Protein 6R82 (pdb70)

InterPro domains:
  IPR000195 Rab-GAP-TBC domain [PF00566] (89-293)
  IPR000195 Rab-GAP-TBC domain [PS50086] (84-275)
  IPR000195 Rab-GAP-TBC domain [SM00164] (81-298)
  IPR006571 TLDc domain [PF07534] (412-584)
  IPR006571 TLDc domain [PS51886] (408-585)
  IPR006571 TLDc domain [SM00584] (407-585)
  IPR035969 Rab-GAP-TBC domain superfamily [SSF47923] (83-202)

Secondary structure (DSSP, 8-state):
--HHHHHHHTHHHHHHGGGS-GGGGGSEEEEEEETTTS-SSHHHHHHHHTT--SEEEEEEETTS-EEEEEE-S-GGGGG-B-TTSPBPS-B--TT-EEEEEESS-EEE--TT----GGG---EEE-SSEEEE--SSS-SEEEETTSSEEE----TTTTPPPSSSSSEEEEEEEEEEEEE--/--HHHHHHHS-GGGGGSEEEEEEETTTS-SSHHHHHHHHTT--SEEEEEEETTS-EEEEEE-S-GGGGG------B--TT-EEEEEESS-EEE--TT-----GGG---EEE-SSEEEE--SSS-SEEEETTSSEEEE---TTT-PPPSSTTSEEEEEEEEEEEEE--

Solvent-accessible surface area: 16761 Å² total; per-residue (Å²): 191,78,183,137,90,52,124,67,88,85,69,62,7,100,55,2,56,98,43,8,26,132,112,0,39,165,39,119,39,12,50,2,0,5,24,130,137,50,40,61,29,4,98,50,2,18,42,40,0,18,15,12,40,8,0,0,0,1,0,30,1,62,103,103,12,9,0,0,0,1,0,15,8,24,0,93,43,29,76,78,134,55,152,190,46,125,92,76,63,55,26,29,69,17,68,0,8,0,0,3,7,111,83,127,135,30,77,39,62,54,54,22,113,169,189,39,167,46,4,81,42,12,0,5,1,46,87,128,33,2,1,1,0,0,10,154,24,66,0,1,52,2,26,58,82,3,119,113,2,105,4,71,46,5,75,0,5,115,4,66,56,9,2,108,64,34,87,16,58,14,136,15,0,32,0,7,0,15,14,44,34,177,60,89,171,15,5,56,88,41,10,26,122,108,0,30,155,47,86,56,8,63,3,0,6,22,125,139,44,34,66,30,3,99,46,0,14,40,43,0,16,14,12,38,10,0,5,1,13,0,75,2,53,103,97,10,11,0,0,0,2,0,16,7,38,0,78,44,41,109,56,173,150,75,85,50,11,26,68,17,70,0,7,0,0,8,4,122,64,126,163,25,75,44,61,52,48,21,115,188,168,102,43,144,44,6,78,22,12,0,5,12,63,84,134,35,2,2,1,0,0,9,151,28,84,0,2,77,0,20,83,87,1,126,99,6,96,1,48,50,6,93,0,6,117,3,68,61,9,1,109,56,14,93,14,57,16,117,14,0,30,0,59,0,14,6,45,29

Organism: Drosophila melanogaster (NCBI:txid7227)

GO terms:
  GO:0031594 neuromuscular junction (C, IDA)
  GO:0043195 terminal bouton (C, IDA)
  GO:1903422 negative regulation of synaptic vesicle recycling (P, IMP)
  GO:0007268 chemical synaptic transmission (P, IMP)
  GO:0007274 neuromuscular synaptic transmission (P, IMP)
  GO:0010008 endosome membrane (C, EXP)
  GO:0098794 postsynapse (C, IMP)
  GO:0005096 GTPase activator activity (F, IMP)
  GO:0036466 synaptic vesicle recycling via endosome (P, IMP)
  GO:0046929 negative regulation of neurotransmitter secretion (P, IMP)
  GO:0045202 synapse (C, IDA)
  GO:0099532 synaptic vesicle endosomal processing (P, IDA)
  GO:0031594 neuromuscular junction (C, IMP)
  GO:0045202 synapse (C, IMP)
  GO:0099532 synaptic vesicle endosomal processing (P, IMP)

Nearest PDB structures (foldseek):
  6r82-assembly1_A  TM=1.006E+00  e=4.370E-39  Drosophila melanogaster
  6r82-assembly2_B  TM=9.900E-01  e=6.693E-33  Drosophila melanogaster
  7obp-assembly1_A  TM=9.212E-01  e=2.727E-17  Homo sapiens
  7obp-assembly5_E  TM=9.103E-01  e=2.302E-17  Homo sapiens
  4acj-assembly1_A  TM=9.037E-01  e=4.798E-17  Danio rerio

Radius of gyration: 22.17 Å; Cα contacts (8 Å, |Δi|>4): 841; chains: 2; bounding box: 40×59×62 Å

Structure (mmCIF, N/CA/C/O backbone):
data_6R82
#
_entry.id   6R82
#
_cell.length_a   89.483
_cell.length_b   89.483
_cell.length_c   135.069
_cell.angle_alpha   90.00
_cell.angle_beta   90.00
_cell.angle_gamma   90.00
#
_symmetry.space_group_name_H-M   'P 43 21 2'
#
loop_
_entity.id
_entity.type
_entity.pdbx_description
1 polymer 'GTPase-activating protein skywalker'
2 water water
#
loop_
_atom_site.group_PDB
_atom_site.id
_atom_site.type_symbol
_atom_site.label_atom_id
_atom_site.label_alt_id
_atom_site.label_comp_id
_atom_site.label_asym_id
_atom_site.label_entity_id
_atom_site.label_seq_id
_atom_site.pdbx_PDB_ins_code
_atom_site.Cartn_x
_atom_site.Cartn_y
_atom_site.Cartn_z
_atom_site.occupancy
_atom_site.B_iso_or_equiv
_atom_site.auth_seq_id
_atom_site.auth_comp_id
_atom_site.auth_asym_id
_atom_site.auth_atom_id
_atom_site.pdbx_PDB_model_num
ATOM 1 N N . LYS A 1 3 ? 18.163 55.988 27.935 1.00 71.48 403 LYS A N 1
ATOM 2 C CA . LYS A 1 3 ? 17.873 57.416 27.840 1.00 70.28 403 LYS A CA 1
ATOM 3 C C . LYS A 1 3 ? 16.509 57.645 27.170 1.00 65.33 403 LYS A C 1
ATOM 4 O O . LYS A 1 3 ? 15.473 57.190 27.669 1.00 68.44 403 LYS A O 1
ATOM 10 N N . ASN A 1 4 ? 16.520 58.348 26.039 1.00 61.92 404 ASN A N 1
ATOM 11 C CA . ASN A 1 4 ? 15.296 58.706 25.339 1.00 57.55 404 ASN A CA 1
ATOM 12 C C . ASN A 1 4 ? 14.669 57.468 24.686 1.00 52.75 404 ASN A C 1
ATOM 13 O O . ASN A 1 4 ? 15.205 56.352 24.746 1.00 51.53 404 ASN A O 1
ATOM 18 N N . PHE A 1 5 ? 13.511 57.671 24.039 1.00 50.88 405 PHE A N 1
ATOM 19 C CA . PHE A 1 5 ? 12.776 56.539 23.467 1.00 43.62 405 PHE A CA 1
ATOM 20 C C . PHE A 1 5 ? 13.568 55.851 22.356 1.00 39.80 405 PHE A C 1
ATOM 21 O O . PHE A 1 5 ? 13.621 54.619 22.299 1.00 41.61 405 PHE A O 1
ATOM 29 N N . ILE A 1 6 ? 14.191 56.626 21.466 1.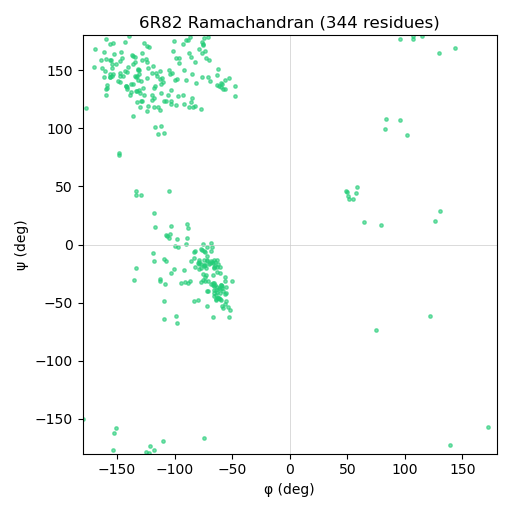00 38.45 406 ILE A N 1
ATOM 30 C CA . ILE A 1 6 ? 14.867 56.035 20.312 1.00 43.99 406 ILE A CA 1
ATOM 31 C C . ILE A 1 6 ? 16.032 55.151 20.761 1.00 44.27 406 ILE A C 1
ATOM 32 O O . ILE A 1 6 ? 16.192 54.019 20.287 1.00 43.07 406 ILE A O 1
ATOM 37 N N . LYS A 1 7 ? 16.867 55.659 21.676 1.00 44.31 407 LYS A N 1
ATOM 38 C CA . LYS A 1 7 ? 18.020 54.882 22.143 1.00 44.84 407 LYS A CA 1
ATOM 39 C C . LYS A 1 7 ? 17.575 53.644 22.909 1.00 47.41 407 LYS A C 1
ATOM 40 O O . LYS A 1 7 ? 18.137 52.556 22.725 1.00 47.96 407 LYS A O 1
ATOM 46 N N . THR A 1 8 ? 16.548 53.784 23.757 1.00 46.28 408 THR A N 1
ATOM 47 C CA . THR A 1 8 ? 16.021 52.637 24.492 1.00 45.19 408 THR A CA 1
ATOM 48 C C . THR A 1 8 ? 15.531 51.557 23.538 1.00 48.37 408 THR A C 1
ATOM 49 O O . THR A 1 8 ? 15.859 50.371 23.701 1.00 43.92 408 THR A O 1
ATOM 53 N N . TRP A 1 9 ? 14.738 51.951 22.529 1.00 43.35 409 TRP A N 1
ATOM 54 C CA . TRP A 1 9 ? 14.263 50.981 21.548 1.00 35.64 409 TRP A CA 1
ATOM 55 C C . TRP A 1 9 ? 15.427 50.344 20.808 1.00 40.11 409 TRP A C 1
ATOM 56 O O . TRP A 1 9 ? 15.454 49.127 20.613 1.00 38.91 409 TRP A O 1
ATOM 67 N N . THR A 1 10 ? 16.392 51.158 20.363 1.00 42.88 410 THR A N 1
ATOM 68 C CA . THR A 1 10 ? 17.478 50.616 19.541 1.00 45.64 410 THR A CA 1
ATOM 69 C C . THR A 1 10 ? 18.304 49.588 20.311 1.00 46.88 410 THR A C 1
ATOM 70 O O . THR A 1 10 ? 18.686 48.549 19.761 1.00 49.78 410 THR A O 1
ATOM 74 N N . ASP A 1 11 ? 18.576 49.851 21.588 1.00 51.20 411 ASP A N 1
ATOM 75 C CA . ASP A 1 11 ? 19.447 48.978 22.365 1.00 52.93 411 ASP A CA 1
ATOM 76 C C . ASP A 1 11 ? 18.778 47.675 22.767 1.00 54.85 411 ASP A C 1
ATOM 77 O O . ASP A 1 11 ? 19.481 46.717 23.103 1.00 58.72 411 ASP A O 1
ATOM 82 N N . ARG A 1 12 ? 17.448 47.612 22.730 1.00 53.26 412 ARG A N 1
ATOM 83 C CA . ARG A 1 12 ? 16.690 46.467 23.222 1.00 49.62 412 ARG A CA 1
ATOM 84 C C . ARG A 1 12 ? 15.630 46.056 22.225 1.00 47.50 412 ARG A C 1
ATOM 85 O O . ARG A 1 12 ? 14.492 45.752 22.603 1.00 48.19 412 ARG A O 1
ATOM 93 N N . GLN A 1 13 ? 15.984 46.035 20.936 1.00 46.20 413 GLN A N 1
ATOM 94 C CA . GLN A 1 13 ? 14.993 45.800 19.889 1.00 42.34 413 GLN A CA 1
ATOM 95 C C . GLN A 1 13 ? 14.313 44.452 20.039 1.00 48.95 413 GLN A C 1
ATOM 96 O O . GLN A 1 13 ? 13.116 44.313 19.754 1.00 47.53 413 GLN A O 1
ATOM 102 N N . PHE A 1 14 ? 15.065 43.430 20.431 1.00 49.62 414 PHE A N 1
ATOM 103 C CA . PHE A 1 14 ? 14.474 42.102 20.487 1.00 51.76 414 PHE A CA 1
ATOM 104 C C . PHE A 1 14 ? 13.389 42.020 21.563 1.00 45.62 414 PHE A C 1
ATOM 105 O O . PHE A 1 14 ? 12.372 41.345 21.366 1.00 46.70 414 PHE A O 1
ATOM 113 N N . LEU A 1 15 ? 13.577 42.717 22.688 1.00 42.70 415 LEU A N 1
ATOM 114 C CA . LEU A 1 15 ? 12.551 42.751 23.727 1.00 46.72 415 LEU A CA 1
ATOM 115 C C . LEU A 1 15 ? 11.268 43.392 23.217 1.00 43.80 415 LEU A C 1
ATOM 116 O O . LEU A 1 15 ? 10.167 42.879 23.460 1.00 39.39 415 LEU A O 1
ATOM 121 N N . PHE A 1 16 ? 11.392 44.530 22.522 1.00 38.81 416 PHE A N 1
ATOM 122 C CA . PHE A 1 16 ? 10.207 45.224 22.025 1.00 40.92 416 PHE A CA 1
ATOM 123 C C . PHE A 1 16 ? 9.482 44.397 20.976 1.00 41.19 416 PHE A C 1
ATOM 124 O O . PHE A 1 16 ? 8.246 44.434 20.910 1.00 42.16 416 PHE A O 1
ATOM 132 N N . THR A 1 17 ? 10.228 43.614 20.181 1.00 43.26 417 THR A N 1
ATOM 133 C CA . THR A 1 17 ? 9.607 42.700 19.220 1.00 43.59 417 THR A CA 1
ATOM 134 C C . THR A 1 17 ? 8.835 41.602 19.928 1.00 44.43 417 THR A C 1
ATOM 135 O O . THR A 1 17 ? 7.757 41.204 19.475 1.00 47.25 417 THR A O 1
ATOM 139 N N . LEU A 1 18 ? 9.383 41.088 21.035 1.00 43.80 418 LEU A N 1
ATOM 140 C CA . LEU A 1 18 ? 8.758 39.995 21.780 1.00 47.26 418 LEU A CA 1
ATOM 141 C C . LEU A 1 18 ? 7.622 40.446 22.691 1.00 43.93 418 LEU A C 1
ATOM 142 O O . LEU A 1 18 ? 6.858 39.594 23.159 1.00 42.39 418 LEU A O 1
ATOM 147 N N . TRP A 1 19 ? 7.519 41.748 22.979 1.00 40.80 419 TRP A N 1
ATOM 148 C CA . TRP A 1 19 ? 6.739 42.194 24.134 1.00 41.36 419 TRP A CA 1
ATOM 149 C C . TRP A 1 19 ? 5.301 41.688 24.089 1.00 41.70 419 TRP A C 1
ATOM 150 O O . TRP A 1 19 ? 4.767 41.228 25.113 1.00 39.28 419 TRP A O 1
ATOM 161 N N . SER A 1 20 ? 4.664 41.725 22.914 1.00 39.69 420 SER A N 1
ATOM 162 C CA . SER A 1 20 ? 3.259 41.328 22.835 1.00 40.76 420 SER A CA 1
ATOM 163 C C . SER A 1 20 ? 3.052 39.825 22.984 1.00 41.88 420 SER A C 1
ATOM 164 O O . SER A 1 20 ? 1.905 39.393 23.150 1.00 38.87 420 SER A O 1
ATOM 167 N N . TRP A 1 21 ? 4.108 39.014 22.958 1.00 41.96 421 TRP A N 1
ATOM 168 C CA . TRP A 1 21 ? 3.915 37.581 23.180 1.00 43.58 421 TRP A CA 1
ATOM 169 C C . TRP A 1 21 ? 3.903 37.179 24.652 1.00 44.48 421 TRP A C 1
ATOM 170 O O . TRP A 1 21 ? 3.501 36.050 24.964 1.00 40.80 421 TRP A O 1
ATOM 181 N N . LEU A 1 22 ? 4.342 38.058 25.562 1.00 44.96 422 LEU A N 1
ATOM 182 C CA . LEU A 1 22 ? 4.379 37.724 26.979 1.00 39.77 422 LEU A CA 1
ATOM 183 C C . LEU A 1 22 ? 2.959 37.632 27.527 1.00 42.14 422 LEU A C 1
ATOM 184 O O . LEU A 1 22 ? 2.025 38.180 26.935 1.00 42.85 422 LEU A O 1
ATOM 189 N N . PRO A 1 23 ? 2.763 36.933 28.651 1.00 43.29 423 PRO A N 1
ATOM 190 C CA . PRO A 1 23 ? 1.451 36.979 29.315 1.00 45.00 423 PRO A CA 1
ATOM 191 C C . PRO A 1 23 ? 1.073 38.421 29.634 1.00 43.96 423 PRO A C 1
ATOM 192 O O . PRO A 1 23 ? 1.920 39.241 30.004 1.00 40.56 423 PRO A O 1
ATOM 196 N N . VAL A 1 24 ? -0.212 38.729 29.468 1.00 42.86 424 VAL A N 1
ATOM 197 C CA . VAL A 1 24 ? -0.633 40.128 29.452 1.00 38.22 424 VAL A CA 1
ATOM 198 C C . VAL A 1 24 ? -0.258 40.828 30.760 1.00 39.76 424 VAL A C 1
ATOM 199 O O . VAL A 1 24 ? 0.175 41.983 30.750 1.00 40.11 424 VAL A O 1
ATOM 203 N N . ARG A 1 25 ? -0.360 40.137 31.904 1.00 38.80 425 ARG A N 1
ATOM 204 C CA . ARG A 1 25 ? -0.038 40.814 33.165 1.00 38.78 425 ARG A CA 1
ATOM 205 C C . ARG A 1 25 ? 1.441 41.175 33.260 1.00 40.07 425 ARG A C 1
ATOM 206 O O . ARG A 1 25 ? 1.799 42.127 33.964 1.00 37.60 425 ARG A O 1
ATOM 214 N N . ILE A 1 26 ? 2.307 40.429 32.569 1.00 34.92 426 ILE A N 1
ATOM 215 C CA . ILE A 1 26 ? 3.743 40.663 32.647 1.00 35.46 426 ILE A CA 1
ATOM 216 C C . ILE A 1 26 ? 4.144 41.919 31.879 1.00 38.38 426 ILE A C 1
ATOM 217 O O . ILE A 1 26 ? 5.151 42.560 32.215 1.00 34.88 426 ILE A O 1
ATOM 222 N N . THR A 1 27 ? 3.375 42.295 30.837 1.00 38.43 427 THR A N 1
ATOM 223 C CA . THR A 1 27 ? 3.720 43.454 30.012 1.00 38.25 427 THR A CA 1
ATOM 224 C C . THR A 1 27 ? 3.703 44.767 30.782 1.00 39.83 427 THR A C 1
ATOM 225 O O . THR A 1 27 ? 4.214 45.773 30.267 1.00 39.17 427 THR A O 1
ATOM 229 N N . MET A 1 28 ? 3.138 44.791 31.991 1.00 39.02 428 MET A N 1
ATOM 230 C CA . MET A 1 28 ? 3.097 46.006 32.799 1.00 41.21 428 MET A CA 1
ATOM 231 C C . MET A 1 28 ? 4.310 46.158 33.708 1.00 42.58 428 MET A C 1
ATOM 232 O O . MET A 1 28 ? 4.395 47.147 34.438 1.00 39.41 428 MET A O 1
ATOM 237 N N . TYR A 1 29 ? 5.250 45.215 33.676 1.00 38.05 429 TYR A N 1
ATOM 238 C CA . TYR A 1 29 ? 6.453 45.259 34.498 1.00 38.60 429 TYR A CA 1
ATOM 239 C C . TYR A 1 29 ? 7.663 45.722 33.677 1.00 39.21 429 TYR A C 1
ATOM 240 O O . TYR A 1 29 ? 7.629 45.786 32.443 1.00 40.88 429 TYR A O 1
ATOM 249 N N . GLN A 1 30 ? 8.762 46.069 34.394 1.00 36.69 430 GLN A N 1
ATOM 250 C CA . GLN A 1 30 ? 9.959 46.559 33.714 1.00 36.41 430 GLN A CA 1
ATOM 251 C C . GLN A 1 30 ? 10.947 45.420 33.526 1.00 39.40 430 GLN A C 1
ATOM 252 O O . GLN A 1 30 ? 11.268 44.729 34.499 1.00 37.03 430 GLN A O 1
ATOM 258 N N . PRO A 1 31 ? 11.444 45.184 32.316 1.00 36.88 431 PRO A N 1
ATOM 259 C CA . PRO A 1 31 ? 12.420 44.108 32.123 1.00 35.74 431 PRO A CA 1
ATOM 260 C C . PRO A 1 31 ? 13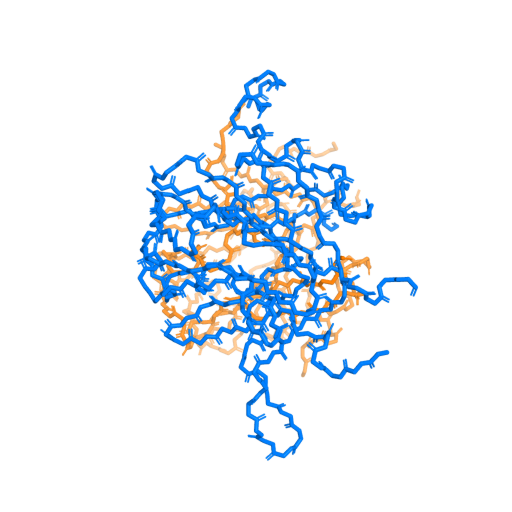.805 44.596 32.515 1.00 38.72 431 PRO A C 1
ATOM 261 O O . PRO A 1 31 ? 14.179 45.737 32.249 1.00 39.59 431 PRO A O 1
ATOM 265 N N . VAL A 1 32 ? 14.551 43.735 33.197 1.00 33.61 432 VAL A N 1
ATOM 266 C CA . VAL A 1 32 ? 15.887 44.064 33.672 1.00 34.97 432 VAL A CA 1
ATOM 267 C C . VAL A 1 32 ? 16.804 42.913 33.286 1.00 38.36 432 VAL A C 1
ATOM 268 O O . VAL A 1 32 ? 16.412 41.740 33.349 1.00 32.54 432 VAL A O 1
ATOM 272 N N . LEU A 1 33 ? 18.016 43.254 32.882 1.00 37.60 433 LEU A N 1
ATOM 273 C CA . LEU A 1 33 ? 19.011 42.278 32.461 1.00 39.53 433 LEU A CA 1
ATOM 274 C C . LEU A 1 33 ? 19.619 41.605 33.687 1.00 39.07 433 LEU A C 1
ATOM 275 O O . LEU A 1 33 ? 20.267 42.271 34.500 1.00 36.61 433 LEU A O 1
ATOM 280 N N . LEU A 1 34 ? 19.419 40.286 33.821 1.00 33.75 434 LEU A N 1
ATOM 281 C CA . LEU A 1 34 ? 19.967 39.541 34.963 1.00 37.32 434 LEU A CA 1
ATOM 282 C C . LEU A 1 34 ? 21.351 38.958 34.691 1.00 39.98 434 LEU A C 1
ATOM 283 O O . LEU A 1 34 ? 22.159 38.835 35.622 1.00 39.79 434 LEU A O 1
ATOM 288 N N . TYR A 1 35 ? 21.627 38.573 33.447 1.00 37.41 435 TYR A N 1
ATOM 289 C CA . TYR A 1 35 ? 22.816 37.793 33.127 1.00 39.55 435 TYR A CA 1
ATOM 290 C C . TYR A 1 35 ? 23.109 37.956 31.653 1.00 39.64 435 TYR A C 1
ATOM 291 O O . TYR A 1 35 ? 22.196 37.832 30.827 1.00 40.73 435 TYR A O 1
ATOM 300 N N . THR A 1 36 ? 24.377 38.208 31.324 1.00 40.47 436 THR A N 1
ATOM 301 C CA . THR A 1 36 ? 24.818 38.177 29.938 1.00 45.54 436 THR A CA 1
ATOM 302 C C . THR A 1 36 ? 26.214 37.574 29.850 1.00 43.86 436 THR A C 1
ATOM 303 O O . THR A 1 36 ? 27.102 37.909 30.640 1.00 45.28 436 THR A O 1
ATOM 307 N N . THR A 1 37 ? 26.400 36.701 28.864 1.00 47.31 437 THR A N 1
ATOM 308 C CA . THR A 1 37 ? 27.699 36.077 28.640 1.00 51.35 437 THR A CA 1
ATOM 309 C C . THR A 1 37 ? 28.749 37.083 28.193 1.00 53.87 437 THR A C 1
ATOM 310 O O . THR A 1 37 ? 29.945 36.789 28.273 1.00 55.34 437 THR A O 1
ATOM 314 N N . GLU A 1 38 ? 28.329 38.270 27.749 1.00 55.37 438 GLU A N 1
ATOM 315 C CA . GLU A 1 38 ? 29.273 39.317 27.387 1.00 59.76 438 GLU A CA 1
ATOM 316 C C . GLU A 1 38 ? 29.954 39.949 28.598 1.00 59.48 438 GLU A C 1
ATOM 317 O O . GLU A 1 38 ? 31.015 40.563 28.433 1.00 60.70 438 GLU A O 1
ATOM 323 N N . GLU A 1 39 ? 29.384 39.819 29.806 1.00 53.77 439 GLU A N 1
ATOM 324 C CA . GLU A 1 39 ? 29.908 40.524 30.977 1.00 54.02 439 GLU A CA 1
ATOM 325 C C . GLU A 1 39 ? 30.065 39.685 32.242 1.00 54.49 439 GLU A C 1
ATOM 326 O O . GLU A 1 39 ? 30.803 40.110 33.138 1.00 54.94 439 GLU A O 1
ATOM 332 N N . HIS A 1 40 ? 29.392 38.541 32.377 1.00 52.29 440 HIS A N 1
ATOM 333 C CA . HIS A 1 40 ? 29.188 37.961 33.704 1.00 55.61 440 HIS A CA 1
ATOM 334 C C . HIS A 1 40 ? 29.845 36.606 33.892 1.00 57.73 440 HIS A C 1
ATOM 335 O O . HIS A 1 40 ? 29.550 35.914 34.872 1.00 59.34 440 HIS A O 1
ATOM 342 N N . GLY A 1 41 ? 30.752 36.230 33.015 1.00 54.06 441 GLY A N 1
ATOM 343 C CA . GLY A 1 41 ? 31.233 34.872 33.012 1.00 55.66 441 GLY A CA 1
ATOM 344 C C . GLY A 1 41 ? 30.458 34.067 32.002 1.00 58.74 441 GLY A C 1
ATOM 345 O O . GLY A 1 41 ? 29.531 34.549 31.340 1.00 59.65 441 GLY A O 1
ATOM 346 N N . CYS A 1 42 ? 30.860 32.820 31.874 1.00 51.15 442 CYS A N 1
ATOM 347 C CA . CYS A 1 42 ? 30.231 31.990 30.864 1.00 53.86 442 CYS A CA 1
ATOM 348 C C . CYS A 1 42 ? 30.233 30.555 31.399 1.00 58.87 442 CYS A C 1
ATOM 349 O O . CYS A 1 42 ? 31.041 29.710 30.996 1.00 58.15 442 CYS A O 1
ATOM 352 N N . SER A 1 43 ? 29.306 30.287 32.320 1.00 50.05 443 SER A N 1
ATOM 353 C CA . SER A 1 43 ? 29.182 28.970 32.932 1.00 49.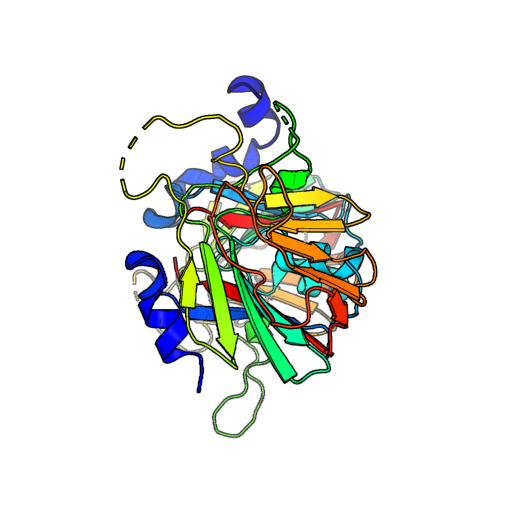14 443 SER A CA 1
ATOM 354 C C . SER A 1 43 ? 27.820 28.860 33.603 1.00 49.85 443 SER A C 1
ATOM 355 O O . SER A 1 43 ? 27.254 29.862 34.055 1.00 41.30 443 SER A O 1
ATOM 358 N N . LEU A 1 44 ? 27.316 27.625 33.690 1.00 44.93 444 LEU A N 1
ATOM 359 C CA . LEU A 1 44 ? 26.066 27.404 34.402 1.00 46.51 444 LEU A CA 1
ATOM 360 C C . LEU A 1 44 ? 26.184 27.850 35.849 1.00 44.22 444 LEU A C 1
ATOM 361 O O . LEU A 1 44 ? 25.228 28.391 36.406 1.00 42.66 444 LEU A O 1
ATOM 366 N N . THR A 1 45 ? 27.365 27.685 36.450 1.00 39.38 445 THR A N 1
ATOM 367 C CA . THR A 1 45 ? 27.564 28.069 37.845 1.00 43.25 445 THR A CA 1
ATOM 368 C C . THR A 1 45 ? 27.329 29.568 38.066 1.00 46.31 445 THR A C 1
ATOM 369 O O . THR A 1 45 ? 26.636 29.964 39.013 1.00 42.89 445 THR A O 1
ATOM 373 N N . THR A 1 46 ? 27.899 30.424 37.211 1.00 43.57 446 THR A N 1
ATOM 374 C CA . THR A 1 46 ? 27.631 31.854 37.370 1.00 42.50 446 THR A CA 1
ATOM 375 C C . THR A 1 46 ? 26.222 32.212 36.912 1.00 39.33 446 THR A C 1
ATOM 376 O O . THR A 1 46 ? 25.609 33.133 37.468 1.00 43.40 446 THR A O 1
ATOM 380 N N . PHE A 1 47 ? 25.690 31.492 35.923 1.00 37.65 447 PHE A N 1
ATOM 381 C CA . PHE A 1 47 ? 24.301 31.675 35.499 1.00 43.27 447 PHE A CA 1
ATOM 382 C C . PHE A 1 47 ? 23.330 31.485 36.671 1.00 42.86 447 PHE A C 1
ATOM 383 O O . PHE A 1 47 ? 22.465 32.337 36.920 1.00 38.05 447 PHE A O 1
ATOM 391 N N . TYR A 1 48 ? 23.456 30.364 37.399 1.00 37.56 448 TYR A N 1
ATOM 392 C CA . TYR A 1 48 ? 22.539 30.085 38.507 1.00 38.31 448 TYR A CA 1
ATOM 393 C C . TYR A 1 48 ? 22.646 31.150 39.588 1.00 39.41 448 TYR A C 1
ATOM 394 O O . TYR A 1 48 ? 21.632 31.639 40.096 1.00 36.40 448 TYR A O 1
ATOM 403 N N . VAL A 1 49 ? 23.876 31.513 39.961 1.00 36.35 449 VAL A N 1
ATOM 404 C CA . VAL A 1 49 ? 24.076 32.473 41.039 1.00 36.54 449 VAL A CA 1
ATOM 405 C C . VAL A 1 49 ? 23.318 33.772 40.751 1.00 40.87 449 VAL A C 1
ATOM 406 O O . VAL A 1 49 ? 22.748 34.397 41.659 1.00 35.35 449 VAL A O 1
ATOM 410 N N . ARG A 1 50 ? 23.272 34.179 39.484 1.00 37.90 450 ARG A N 1
ATOM 411 C CA . ARG A 1 50 ? 22.670 35.464 39.148 1.00 41.77 450 ARG A CA 1
ATOM 412 C C . ARG A 1 50 ? 21.166 35.385 38.888 1.00 37.82 450 ARG A C 1
ATOM 413 O O . ARG A 1 50 ? 20.445 36.342 39.191 1.00 38.71 450 ARG A O 1
ATOM 421 N N . VAL A 1 51 ? 20.650 34.290 38.334 1.00 37.27 451 VAL A N 1
ATOM 422 C CA . VAL A 1 51 ? 19.270 34.286 37.851 1.00 33.73 451 VAL A CA 1
ATOM 423 C C . VAL A 1 51 ? 18.321 33.442 38.688 1.00 36.33 451 VAL A C 1
ATOM 424 O O . VAL A 1 51 ? 17.097 33.548 38.492 1.00 33.57 451 VAL A O 1
ATOM 428 N N . GLU A 1 52 ? 18.820 32.594 39.591 1.00 33.50 452 GLU A N 1
ATOM 429 C CA . GLU A 1 52 ? 18.012 31.429 39.978 1.00 32.08 452 GLU A CA 1
ATOM 430 C C . GLU A 1 52 ? 16.826 31.762 40.877 1.00 30.40 452 GLU A C 1
ATOM 431 O O . GLU A 1 52 ? 15.899 30.949 40.971 1.00 30.10 452 GLU A O 1
ATOM 437 N N . GLN A 1 53 ? 16.800 32.930 41.524 1.00 30.82 453 GLN A N 1
ATOM 438 C CA . GLN A 1 53 ? 15.640 33.303 42.336 1.00 33.23 453 GLN A CA 1
ATOM 439 C C . GLN A 1 53 ? 14.648 34.235 41.620 1.00 33.54 453 GLN A C 1
ATOM 440 O O . GLN A 1 53 ? 13.649 34.647 42.231 1.00 32.41 453 GLN A O 1
ATOM 446 N N . HIS A 1 54 ? 14.861 34.542 40.341 1.00 31.06 454 HIS A N 1
ATOM 447 C CA . HIS A 1 54 ? 13.919 35.378 39.584 1.00 33.13 454 HIS A CA 1
ATOM 448 C C . HIS A 1 54 ? 12.850 34.533 38.903 1.00 35.03 454 HIS A C 1
ATOM 449 O O . HIS A 1 54 ? 13.137 33.453 38.392 1.00 33.24 454 HIS A O 1
ATOM 456 N N . GLU A 1 55 ? 11.617 35.036 38.876 1.00 30.33 455 GLU A N 1
ATOM 457 C CA . GLU A 1 55 ? 10.612 34.424 38.014 1.00 32.10 455 GLU A CA 1
ATOM 458 C C . GLU A 1 55 ? 9.563 35.463 37.659 1.00 33.43 455 GLU A C 1
ATOM 459 O O . GLU A 1 55 ? 9.286 36.362 38.464 1.00 32.51 455 GLU A O 1
ATOM 465 N N . PRO A 1 56 ? 9.012 35.412 36.445 1.00 33.65 456 PRO A N 1
ATOM 466 C CA . PRO A 1 56 ? 9.453 34.573 35.318 1.00 32.61 456 PRO A CA 1
ATOM 467 C C . PRO A 1 56 ? 10.725 35.138 34.704 1.00 33.61 456 PRO A C 1
ATOM 468 O O . PRO A 1 56 ? 11.186 36.178 35.177 1.00 32.20 456 PRO A O 1
ATOM 472 N N . THR A 1 57 ? 11.303 34.481 33.696 1.00 34.65 457 THR A N 1
ATOM 473 C CA . THR A 1 57 ? 12.472 35.040 33.025 1.00 36.85 457 THR A CA 1
ATOM 474 C C . THR A 1 57 ? 12.327 34.864 31.522 1.00 34.89 457 THR A C 1
ATOM 475 O O . THR A 1 57 ? 11.515 34.079 31.037 1.00 35.76 457 THR A O 1
ATOM 479 N N . LEU A 1 58 ? 13.120 35.627 30.791 1.00 35.45 458 LEU A N 1
ATOM 480 C CA . LEU A 1 58 ? 13.140 35.590 29.338 1.00 41.42 458 LEU A CA 1
ATOM 481 C C . LEU A 1 58 ? 14.568 35.286 28.909 1.00 37.37 458 LEU A C 1
ATOM 482 O O . LEU A 1 58 ? 15.493 36.044 29.226 1.00 38.56 458 LEU A O 1
ATOM 487 N N . LEU A 1 59 ? 14.745 34.177 28.212 1.00 37.94 459 LEU A N 1
ATOM 488 C CA . LEU A 1 59 ? 16.061 33.714 27.796 1.00 46.64 459 LEU A CA 1
ATOM 489 C C . LEU A 1 59 ? 16.215 33.971 26.302 1.00 41.18 459 LEU A C 1
ATOM 490 O O . LEU A 1 59 ? 15.339 33.595 25.518 1.00 45.57 459 LEU A O 1
ATOM 495 N N . MET A 1 60 ? 17.309 34.621 25.915 1.00 42.33 460 MET A N 1
ATOM 496 C CA . MET A 1 60 ? 17.557 34.967 24.517 1.00 49.33 460 MET A CA 1
ATOM 497 C C . MET A 1 60 ? 18.939 34.489 24.096 1.00 44.66 460 MET A C 1
ATOM 498 O O . MET A 1 60 ? 19.941 34.883 24.696 1.00 48.66 460 MET A O 1
ATOM 503 N N . ILE A 1 61 ? 18.991 33.677 23.044 1.00 48.30 461 ILE A N 1
ATOM 504 C CA . ILE A 1 61 ? 20.235 33.116 22.526 1.00 52.33 461 ILE A CA 1
ATOM 505 C C . ILE A 1 61 ? 20.518 33.725 21.162 1.00 52.73 461 ILE A C 1
ATOM 506 O O . ILE A 1 61 ? 19.648 33.732 20.281 1.00 55.17 461 ILE A O 1
ATOM 511 N N . LYS A 1 62 ? 21.738 34.217 20.986 1.00 56.69 462 LYS A N 1
ATOM 512 C CA . LYS A 1 62 ? 22.249 34.645 19.689 1.00 62.62 462 LYS A CA 1
ATOM 513 C C . LYS A 1 62 ? 23.373 33.682 19.304 1.00 59.30 462 LYS A C 1
ATOM 514 O O . LYS A 1 62 ? 24.397 33.610 19.994 1.00 59.99 462 LYS A O 1
ATOM 520 N N . THR A 1 63 ? 23.176 32.931 18.219 1.00 59.97 463 THR A N 1
ATOM 521 C CA . THR A 1 63 ? 24.185 31.975 17.773 1.00 64.74 463 THR A CA 1
ATOM 522 C C . THR A 1 63 ? 25.234 32.644 16.887 1.00 67.65 463 THR A C 1
ATOM 523 O O . THR A 1 63 ? 25.023 33.725 16.332 1.00 65.17 463 THR A O 1
ATOM 527 N N . CYS A 1 64 ? 26.383 31.972 16.753 1.00 70.06 464 CYS A N 1
ATOM 528 C CA . CYS A 1 64 ? 27.422 32.445 15.842 1.00 69.35 464 CYS A CA 1
ATOM 529 C C . CYS A 1 64 ? 26.968 32.408 14.389 1.00 73.25 464 CYS A C 1
ATOM 530 O O . CYS A 1 64 ? 27.569 33.083 13.547 1.00 76.95 464 CYS A O 1
ATOM 533 N N . ASN A 1 65 ? 25.926 31.636 14.084 1.00 69.42 465 ASN A N 1
ATOM 534 C CA . ASN A 1 65 ? 25.295 31.576 12.772 1.00 72.75 465 ASN A CA 1
ATOM 535 C C . ASN A 1 65 ? 24.185 32.619 12.598 1.00 74.56 465 ASN A C 1
ATOM 536 O O . ASN A 1 65 ? 23.373 32.495 11.672 1.00 73.20 465 ASN A O 1
ATOM 541 N N . ASN A 1 66 ? 24.120 33.617 13.487 1.00 74.69 466 ASN A N 1
ATOM 542 C CA . ASN A 1 66 ? 23.193 34.755 13.424 1.00 75.01 466 ASN A CA 1
ATOM 543 C C . ASN A 1 66 ? 21.724 34.355 13.561 1.00 68.53 466 ASN A C 1
ATOM 544 O O . ASN A 1 66 ? 20.840 35.125 13.179 1.00 73.12 466 ASN A O 1
ATOM 549 N N . GLU A 1 67 ? 21.435 33.174 14.101 1.00 69.54 467 GLU A N 1
ATOM 550 C CA . GLU A 1 67 ? 20.076 32.819 14.488 1.00 69.42 467 GLU A CA 1
ATOM 551 C C . GLU A 1 67 ? 19.787 33.340 15.895 1.00 66.36 467 GLU A C 1
ATOM 552 O O . GLU A 1 67 ? 20.678 33.416 16.747 1.00 64.23 467 GLU A O 1
ATOM 558 N N . VAL A 1 68 ? 18.531 33.714 16.128 1.00 66.37 468 VAL A N 1
ATOM 559 C CA . VAL A 1 68 ? 18.098 34.311 17.388 1.00 60.22 468 VAL A CA 1
ATOM 560 C C . VAL A 1 68 ? 16.827 33.607 17.824 1.00 58.14 468 VAL A C 1
ATOM 561 O O . VAL A 1 68 ? 15.842 33.582 17.078 1.00 61.14 468 VAL A O 1
ATOM 565 N N . PHE A 1 69 ? 16.851 33.029 19.024 1.00 56.31 469 PHE A N 1
ATOM 566 C CA . PHE A 1 69 ? 15.712 32.306 19.571 1.00 52.53 469 PHE A CA 1
ATOM 567 C C . PHE A 1 69 ? 15.881 32.233 21.089 1.00 49.91 469 PHE A C 1
ATOM 568 O O . PHE A 1 69 ? 16.872 32.711 21.647 1.00 46.78 469 PHE A O 1
ATOM 576 N N . GLY A 1 70 ? 14.891 31.652 21.760 1.00 50.41 470 GLY A N 1
ATOM 577 C CA . GLY A 1 70 ? 14.932 31.616 23.209 1.00 48.17 470 GLY A CA 1
ATOM 578 C C . GLY A 1 70 ? 13.637 31.094 23.792 1.00 42.24 470 GLY A C 1
ATOM 579 O O . GLY A 1 70 ? 12.891 30.366 23.133 1.00 45.49 470 GLY A O 1
ATOM 580 N N . ALA A 1 71 ? 13.393 31.458 25.052 1.00 43.05 471 ALA A N 1
ATOM 581 C CA . ALA A 1 71 ? 12.203 30.967 25.732 1.00 41.29 471 ALA A CA 1
ATOM 582 C C . ALA A 1 71 ? 11.793 31.898 26.863 1.00 39.56 471 ALA A C 1
ATOM 583 O O . ALA A 1 71 ? 12.640 32.460 27.561 1.00 41.37 471 ALA A O 1
ATOM 585 N N . TYR A 1 72 ? 10.486 32.030 27.047 1.00 37.30 472 TYR A N 1
ATOM 586 C CA . TYR A 1 72 ? 9.920 32.590 28.261 1.00 41.24 472 TYR A CA 1
ATOM 587 C C . TYR A 1 72 ? 9.781 31.449 29.267 1.00 39.51 472 TYR A C 1
ATOM 588 O O . TYR A 1 72 ? 9.123 30.445 28.980 1.00 36.90 472 TYR A O 1
ATOM 597 N N . CYS A 1 73 ? 10.410 31.592 30.434 1.00 40.32 473 CYS A N 1
ATOM 598 C CA . CYS A 1 73 ? 10.419 30.549 31.455 1.00 37.48 473 CYS A CA 1
ATOM 599 C C . CYS A 1 73 ? 9.565 30.962 32.641 1.00 37.02 473 CYS A C 1
ATOM 600 O O . CYS A 1 73 ? 9.828 31.988 33.271 1.00 33.47 473 CYS A O 1
ATOM 603 N N . SER A 1 74 ? 8.584 30.130 32.985 1.00 35.92 474 SER A N 1
ATOM 604 C CA . SER A 1 74 ? 7.619 30.506 34.011 1.00 36.08 474 SER A CA 1
ATOM 605 C C . SER A 1 74 ? 8.190 30.483 35.434 1.00 38.66 474 SER A C 1
ATOM 606 O O . SER A 1 74 ? 7.683 31.206 36.294 1.00 40.17 474 SER A O 1
ATOM 609 N N . SER A 1 75 ? 9.220 29.681 35.723 1.00 37.15 475 SER A N 1
ATOM 610 C CA . SER A 1 75 ? 9.554 29.365 37.111 1.00 36.94 475 SER A CA 1
ATOM 611 C C . SER A 1 75 ? 11.024 29.631 37.401 1.00 36.40 475 SER A C 1
ATOM 612 O O . SER A 1 75 ? 11.861 29.666 36.492 1.00 36.45 475 SER A O 1
ATOM 615 N N . ARG A 1 76 ? 11.344 29.804 38.686 1.00 33.60 476 ARG A N 1
ATOM 616 C CA . ARG A 1 76 ? 12.733 30.077 39.034 1.00 35.47 476 ARG A CA 1
ATOM 617 C C . ARG A 1 76 ? 13.606 28.849 38.793 1.00 35.48 476 ARG A C 1
ATOM 618 O O . ARG A 1 76 ? 13.188 27.707 39.016 1.00 31.92 476 ARG A O 1
ATOM 626 N N . TRP A 1 77 ? 14.811 29.087 38.283 1.00 34.55 477 TRP A N 1
ATOM 627 C CA . TRP A 1 77 ? 15.721 27.973 38.053 1.00 35.97 477 TRP A CA 1
ATOM 628 C C . TRP A 1 77 ? 16.138 27.327 39.366 1.00 34.19 477 TRP A C 1
ATOM 629 O O . TRP A 1 77 ? 16.574 26.177 39.362 1.00 36.39 477 TRP A O 1
ATOM 640 N N . PHE A 1 78 ? 15.988 28.041 40.489 1.00 34.80 478 PHE A N 1
ATOM 641 C CA . PHE A 1 78 ? 16.192 27.456 41.809 1.00 35.62 478 PHE A CA 1
ATOM 642 C C . PHE A 1 78 ? 15.419 26.156 41.984 1.00 39.38 478 PHE A C 1
ATOM 643 O O . PHE A 1 78 ? 15.859 25.274 42.726 1.00 35.45 478 PHE A O 1
ATOM 651 N N . GLU A 1 79 ? 14.265 26.025 41.329 1.00 34.79 479 GLU A N 1
ATOM 652 C CA . GLU A 1 79 ? 13.432 24.839 41.508 1.00 36.97 479 GLU A CA 1
ATOM 653 C C . GLU A 1 79 ? 13.971 23.600 40.791 1.00 37.25 479 GLU A C 1
ATOM 654 O O . GLU A 1 79 ? 13.355 22.542 40.893 1.00 34.75 479 GLU A O 1
ATOM 660 N N . ARG A 1 80 ? 15.110 23.695 40.098 1.00 37.24 480 ARG A N 1
ATOM 661 C CA . ARG A 1 80 ? 15.660 22.530 39.414 1.00 36.54 480 ARG A CA 1
ATOM 662 C C . ARG A 1 80 ? 15.984 21.388 40.375 1.00 39.42 480 ARG A C 1
ATOM 663 O O . ARG A 1 80 ? 16.103 20.240 39.927 1.00 41.98 480 ARG A O 1
ATOM 671 N N . ASN A 1 81 ? 16.127 21.670 41.679 1.00 36.26 481 ASN A N 1
ATOM 672 C CA . ASN A 1 81 ? 16.583 20.686 42.654 1.00 41.79 481 ASN A CA 1
ATOM 673 C C . ASN A 1 81 ? 15.466 20.182 43.555 1.00 42.45 481 ASN A C 1
ATOM 674 O O . ASN A 1 81 ? 15.742 19.455 44.510 1.00 40.83 481 ASN A O 1
ATOM 679 N N . VAL A 1 82 ? 14.215 20.559 43.277 1.00 38.57 482 VAL A N 1
ATOM 680 C CA . VAL A 1 82 ? 13.096 20.130 44.105 1.00 41.83 482 VAL A CA 1
ATOM 681 C C . VAL A 1 82 ? 12.963 18.610 44.034 1.00 44.07 482 VAL A C 1
ATOM 682 O O . VAL A 1 82 ? 13.090 18.005 42.962 1.00 42.56 482 VAL A O 1
ATOM 686 N N . LYS A 1 83 ? 12.726 17.984 45.184 1.00 43.30 483 LYS A N 1
ATOM 687 C CA . LYS A 1 83 ? 12.480 16.548 45.255 1.00 46.06 483 LYS A CA 1
ATOM 688 C C . LYS A 1 83 ? 10.994 16.276 45.469 1.00 47.67 483 LYS A C 1
ATOM 689 O O . LYS A 1 83 ? 10.301 17.047 46.133 1.00 48.82 483 LYS A O 1
ATOM 695 N N . ASP A 1 84 ? 10.505 15.161 44.907 1.00 50.56 484 ASP A N 1
ATOM 696 C CA . ASP A 1 84 ? 9.132 14.725 45.172 1.00 50.97 484 ASP A CA 1
ATOM 697 C C . ASP A 1 84 ? 9.001 14.131 46.573 1.00 54.05 484 ASP A C 1
ATOM 698 O O . ASP A 1 84 ? 9.898 14.295 47.412 1.00 54.58 484 ASP A O 1
ATOM 703 N N . ASP A 1 85 ? 7.886 13.442 46.844 1.00 57.79 485 ASP A N 1
ATOM 704 C CA . ASP A 1 85 ? 7.653 12.918 48.187 1.00 62.57 485 ASP A CA 1
ATOM 705 C C . ASP A 1 85 ? 8.425 11.631 48.478 1.00 59.44 485 ASP A C 1
ATOM 706 O O . ASP A 1 85 ? 8.626 11.302 49.651 1.00 62.68 485 ASP A O 1
ATOM 711 N N . LYS A 1 86 ? 8.847 10.895 47.447 1.00 59.81 486 LYS A N 1
ATOM 712 C CA . LYS A 1 86 ? 9.787 9.792 47.623 1.00 61.59 486 LYS A CA 1
ATOM 713 C C . LYS A 1 86 ? 11.211 10.275 47.884 1.00 57.09 486 LYS A C 1
ATOM 714 O O . LYS A 1 86 ? 12.091 9.448 48.149 1.00 54.01 486 LYS A O 1
ATOM 720 N N . GLY A 1 87 ? 11.460 11.581 47.811 1.00 51.04 487 GLY A N 1
ATOM 721 C CA . GLY A 1 87 ? 12.818 12.079 47.900 1.00 50.22 487 GLY A CA 1
ATOM 722 C C . GLY A 1 87 ? 13.613 11.947 46.623 1.00 47.32 487 GLY A C 1
ATOM 723 O O . GLY A 1 87 ? 14.844 12.041 46.659 1.00 45.46 487 GLY A O 1
ATOM 724 N N . GLN A 1 88 ? 12.949 11.723 45.492 1.00 42.63 488 GLN A N 1
ATOM 725 C CA . GLN A 1 88 ? 13.617 11.659 44.206 1.00 42.12 488 GLN A CA 1
ATOM 726 C C . GLN A 1 88 ? 13.609 13.033 43.549 1.00 45.08 488 GLN A C 1
ATOM 727 O O . GLN A 1 88 ? 12.556 13.665 43.429 1.00 45.69 488 GLN A O 1
ATOM 733 N N . ARG A 1 89 ? 14.782 13.491 43.127 1.00 42.61 489 ARG A N 1
ATOM 734 C CA . ARG A 1 89 ? 14.873 14.775 42.448 1.00 41.16 489 ARG A CA 1
ATOM 735 C C . ARG A 1 89 ? 13.996 14.787 41.199 1.00 47.13 489 ARG A C 1
ATOM 736 O O . ARG A 1 89 ? 14.021 13.852 40.395 1.00 40.54 489 ARG A O 1
ATOM 744 N N . GLN A 1 90 ? 13.228 15.861 41.024 1.00 45.31 490 GLN A N 1
ATOM 745 C CA . GLN A 1 90 ? 12.383 15.988 39.847 1.00 43.91 490 GLN A CA 1
ATOM 746 C C . GLN A 1 90 ? 13.188 16.564 38.694 1.00 45.27 490 GLN A C 1
ATOM 747 O O . GLN A 1 90 ? 13.805 17.625 38.831 1.00 52.69 490 GLN A O 1
ATOM 753 N N . ALA A 1 91 ? 13.182 15.870 37.558 1.00 46.26 491 ALA A N 1
ATOM 754 C CA . ALA A 1 91 ? 13.905 16.364 36.390 1.00 46.92 491 ALA A CA 1
ATOM 755 C C . ALA A 1 91 ? 13.277 17.652 35.864 1.00 52.49 491 ALA A C 1
ATOM 756 O O . ALA A 1 91 ? 13.900 18.722 35.895 1.00 52.85 491 ALA A O 1
ATOM 758 N N . TYR A 1 92 ? 12.026 17.580 35.420 1.00 46.76 492 TYR A N 1
ATOM 759 C CA . TYR A 1 92 ? 11.371 18.687 34.736 1.00 43.97 492 TYR A CA 1
ATOM 760 C C . TYR A 1 92 ? 10.462 19.454 35.690 1.00 45.93 492 TYR A C 1
ATOM 761 O O . TYR A 1 92 ? 9.786 18.861 36.536 1.00 42.05 492 TYR A O 1
ATOM 770 N N . PHE A 1 93 ? 10.441 20.779 35.543 1.00 40.27 493 PHE A N 1
ATOM 771 C CA . PHE A 1 93 ? 9.588 21.625 36.366 1.00 40.73 493 PHE A CA 1
ATOM 772 C C . PHE A 1 93 ? 9.062 22.776 35.509 1.00 39.26 493 PHE A C 1
ATOM 773 O O . PHE A 1 93 ? 9.435 22.924 34.344 1.00 39.17 493 PHE A O 1
ATOM 781 N N . GLY A 1 94 ? 8.170 23.579 36.081 1.00 40.74 494 GLY A N 1
ATOM 782 C CA . GLY A 1 94 ? 7.612 24.742 35.401 1.00 38.90 494 GLY A CA 1
ATOM 783 C C . GLY A 1 94 ? 6.118 24.611 35.144 1.00 42.33 494 GLY A C 1
ATOM 784 O O . GLY A 1 94 ? 5.478 23.623 35.500 1.00 42.02 494 GLY A O 1
ATOM 785 N N . THR A 1 95 ? 5.557 25.656 34.532 1.00 40.36 495 THR A N 1
ATOM 786 C CA . THR A 1 95 ? 4.135 25.679 34.206 1.00 46.15 495 THR A CA 1
ATOM 787 C C . THR A 1 95 ? 3.924 25.889 32.711 1.00 43.14 495 THR A C 1
ATOM 788 O O . THR A 1 95 ? 4.845 26.235 31.960 1.00 43.33 495 THR A O 1
ATOM 792 N N . GLY A 1 96 ? 2.664 25.708 32.302 1.00 45.82 496 GLY A N 1
ATOM 793 C CA . GLY A 1 96 ? 2.231 25.851 30.927 1.00 46.56 496 GLY A CA 1
ATOM 794 C C . GLY A 1 96 ? 2.274 27.257 30.362 1.00 44.65 496 GLY A C 1
ATOM 795 O O . GLY A 1 96 ? 1.940 27.426 29.184 1.00 48.96 496 GLY A O 1
ATOM 796 N N . GLU A 1 97 ? 2.661 28.268 31.153 1.00 41.39 497 GLU A N 1
ATOM 797 C CA . GLU A 1 97 ? 2.920 29.601 30.604 1.00 40.50 497 GLU A CA 1
ATOM 798 C C . GLU A 1 97 ? 4.266 29.681 29.899 1.00 40.92 497 GLU A C 1
ATOM 799 O O . GLU A 1 97 ? 4.494 30.618 29.122 1.00 39.09 497 GLU A O 1
ATOM 805 N N . THR A 1 98 ? 5.161 28.723 30.153 1.00 39.95 498 THR A N 1
ATOM 806 C CA . THR A 1 98 ? 6.438 28.654 29.449 1.00 40.54 498 THR A CA 1
ATOM 807 C C . THR A 1 98 ? 6.196 28.496 27.949 1.00 42.55 498 THR A C 1
ATOM 808 O O . THR A 1 98 ? 5.305 27.758 27.532 1.00 42.71 498 THR A O 1
ATOM 812 N N . PHE A 1 99 ? 6.983 29.195 27.127 1.00 41.80 499 PHE A N 1
ATOM 813 C CA . PHE A 1 99 ? 6.849 29.026 25.685 1.00 40.66 499 PHE A CA 1
ATOM 814 C C . PHE A 1 99 ? 8.188 29.283 25.026 1.00 41.52 499 PHE A C 1
ATOM 815 O O . PHE A 1 99 ? 9.039 29.988 25.575 1.00 42.68 499 PHE A O 1
ATOM 823 N N . LEU A 1 100 ? 8.365 28.697 23.843 1.00 44.57 500 LEU A N 1
ATOM 824 C CA . LEU A 1 100 ? 9.525 28.940 22.996 1.00 44.22 500 LEU A CA 1
ATOM 825 C C . LEU A 1 100 ? 9.212 29.997 21.946 1.00 44.84 500 LEU A C 1
ATOM 826 O O . LEU A 1 100 ? 8.065 30.196 21.548 1.00 48.93 500 LEU A O 1
ATOM 831 N N . PHE A 1 101 ? 10.263 30.647 21.469 1.00 47.43 501 PHE A N 1
ATOM 832 C CA . PHE A 1 101 ? 10.136 31.576 20.360 1.00 50.76 501 PHE A CA 1
ATOM 833 C C . PHE A 1 101 ? 11.399 31.498 19.518 1.00 54.21 501 PHE A C 1
ATOM 834 O O . PHE A 1 101 ? 12.449 31.039 19.980 1.00 48.74 501 PHE A O 1
ATOM 842 N N . SER A 1 102 ? 11.282 31.965 18.275 1.00 55.45 502 SER A N 1
ATOM 843 C CA . SER A 1 102 ? 12.429 32.269 17.434 1.00 59.79 502 SER A CA 1
ATOM 844 C C . SER A 1 102 ? 12.199 33.623 16.786 1.00 58.13 502 SER A C 1
ATOM 845 O O . SER A 1 102 ? 11.066 33.971 16.444 1.00 55.86 502 SER A O 1
ATOM 848 N N . LEU A 1 103 ? 13.276 34.388 16.632 1.00 62.74 503 LEU A N 1
ATOM 849 C CA . LEU A 1 103 ? 13.224 35.667 15.936 1.00 67.54 503 LEU A CA 1
ATOM 850 C C . LEU A 1 103 ? 13.898 35.644 14.568 1.00 71.56 503 LEU A C 1
ATOM 851 O O . LEU A 1 103 ? 13.422 36.324 13.657 1.00 69.96 503 LEU A O 1
ATOM 856 N N . TYR A 1 104 ? 14.972 34.867 14.402 1.00 70.27 504 TYR A N 1
ATOM 857 C CA . TYR A 1 104 ? 15.682 34.688 13.140 1.00 71.57 504 TYR A CA 1
ATOM 858 C C . TYR A 1 104 ? 16.173 33.249 13.060 1.00 75.50 504 TYR A C 1
ATOM 859 O O . TYR A 1 104 ? 16.530 32.664 14.090 1.00 74.18 504 TYR A O 1
ATOM 868 N N . PRO A 1 105 ? 16.198 32.643 11.855 1.00 80.28 505 PRO A N 1
ATOM 869 C CA . PRO A 1 105 ? 15.756 33.228 10.583 1.00 75.59 505 PRO A CA 1
ATOM 870 C C . PRO A 1 105 ? 14.237 33.346 10.508 1.00 73.68 505 PRO A C 1
ATOM 871 O O . PRO A 1 105 ? 13.714 34.346 10.024 1.00 74.46 505 PRO A O 1
ATOM 875 N N . GLU A 1 106 ? 13.541 32.327 10.997 1.00 76.24 506 GLU A N 1
ATOM 876 C CA . GLU A 1 106 ? 12.093 32.364 11.101 1.00 74.45 506 GLU A CA 1
ATOM 877 C C . GLU A 1 106 ? 11.669 33.179 12.321 1.00 76.31 506 GLU A C 1
ATOM 878 O O . GLU A 1 106 ? 12.475 33.515 13.195 1.00 74.72 506 GLU A O 1
ATOM 884 N N . ARG A 1 107 ? 10.375 33.483 12.386 1.00 68.18 507 ARG A N 1
ATOM 885 C CA . ARG A 1 107 ? 9.811 34.231 13.505 1.00 66.04 507 ARG A CA 1
ATOM 886 C C . ARG A 1 107 ? 8.509 33.552 13.903 1.00 64.68 507 ARG A C 1
ATOM 887 O O . ARG A 1 107 ? 7.533 33.594 13.149 1.00 65.02 507 ARG A O 1
ATOM 895 N N . ALA A 1 108 ? 8.493 32.918 15.074 1.00 59.26 508 ALA A N 1
ATOM 896 C CA . ALA A 1 108 ? 7.324 32.159 15.492 1.00 57.23 508 ALA A CA 1
ATOM 897 C C . ALA A 1 108 ? 7.298 32.040 17.007 1.00 57.26 508 ALA A C 1
ATOM 898 O O . ALA A 1 108 ? 8.323 32.172 17.682 1.00 56.80 508 ALA A O 1
ATOM 900 N N . LYS A 1 109 ? 6.104 31.765 17.529 1.00 56.00 509 LYS A N 1
ATOM 901 C CA . LYS A 1 109 ? 5.900 31.505 18.946 1.00 50.94 509 LYS A CA 1
ATOM 902 C C . LYS A 1 109 ? 5.325 30.104 19.081 1.00 57.55 509 LYS A C 1
ATOM 903 O O . LYS A 1 109 ? 4.303 29.791 18.464 1.00 57.45 509 LYS A O 1
ATOM 909 N N . TYR A 1 110 ? 5.987 29.256 19.869 1.00 53.97 510 TYR A N 1
ATOM 910 C CA . TYR A 1 110 ? 5.485 27.908 20.111 1.00 50.68 510 TYR A CA 1
ATOM 911 C C . TYR A 1 110 ? 4.985 27.803 21.542 1.00 55.61 510 TYR A C 1
ATOM 912 O O . TYR A 1 110 ? 5.786 27.572 22.466 1.00 51.78 510 TYR A O 1
ATOM 921 N N . PRO A 1 111 ? 3.684 27.968 21.778 1.00 49.98 511 PRO A N 1
ATOM 922 C CA . PRO A 1 111 ? 3.137 27.781 23.125 1.00 48.89 511 PRO A CA 1
ATOM 923 C C . PRO A 1 111 ? 3.041 26.307 23.492 1.00 52.51 511 PRO A C 1
ATOM 924 O O . PRO A 1 111 ? 3.284 25.407 22.686 1.00 55.08 511 PRO A O 1
ATOM 928 N N . TRP A 1 112 ? 2.695 26.074 24.755 1.00 48.36 512 TRP A N 1
ATOM 929 C CA . TRP A 1 112 ? 2.438 24.725 25.231 1.00 49.89 512 TRP A CA 1
ATOM 930 C C . TRP A 1 112 ? 1.260 24.120 24.470 1.00 56.33 512 TRP A C 1
ATOM 931 O O . TRP A 1 112 ? 0.233 24.773 24.265 1.00 55.54 512 TRP A O 1
ATOM 942 N N . VAL A 1 113 ? 1.404 22.857 24.058 1.00 56.30 513 VAL A N 1
ATOM 943 C CA . VAL A 1 113 ? 0.353 22.206 23.281 1.00 56.77 513 VAL A CA 1
ATOM 944 C C . VAL A 1 113 ? -0.918 21.965 24.082 1.00 60.99 513 VAL A C 1
ATOM 945 O O . VAL A 1 113 ? -1.971 21.697 23.489 1.00 66.18 513 VAL A O 1
ATOM 949 N N . GLY A 1 114 ? -0.861 22.062 25.408 1.00 58.88 514 GLY A N 1
ATOM 950 C CA . GLY A 1 114 ? -2.033 21.899 26.240 1.00 59.29 514 GLY A CA 1
ATOM 951 C C . GLY A 1 114 ? -2.826 23.159 26.516 1.00 66.13 514 GLY A C 1
ATOM 952 O O . GLY A 1 114 ? -3.777 23.120 27.307 1.00 67.06 514 GLY A O 1
ATOM 953 N N . ILE A 1 115 ? -2.457 24.284 25.892 1.00 66.58 515 ILE A N 1
ATOM 954 C CA . ILE A 1 115 ? -3.193 25.534 26.079 1.00 65.85 515 ILE A CA 1
ATOM 955 C C . ILE A 1 115 ? -4.638 25.382 25.614 1.00 77.01 515 ILE A C 1
ATOM 956 O O . ILE A 1 115 ? -5.564 25.928 26.227 1.00 82.52 515 ILE A O 1
ATOM 961 N N . GLU A 1 116 ? -4.854 24.640 24.528 1.00 80.21 516 GLU A N 1
ATOM 962 C CA . GLU A 1 116 ? -6.194 24.434 23.971 1.00 83.25 516 GLU A CA 1
ATOM 963 C C . GLU A 1 116 ? -7.204 23.921 25.010 1.00 84.29 516 GLU A C 1
ATOM 964 O O . GLU A 1 116 ? -6.835 23.346 26.041 1.00 82.14 516 GLU A O 1
ATOM 970 N N . LEU A 1 121 ? -3.924 15.524 27.789 1.00 87.84 521 LEU A N 1
ATOM 971 C CA . LEU A 1 121 ? -2.814 14.813 27.154 1.00 87.35 521 LEU A CA 1
ATOM 972 C C . LEU A 1 121 ? -1.890 14.153 28.187 1.00 86.99 521 LEU A C 1
ATOM 973 O O . LEU A 1 121 ? -2.185 14.146 29.387 1.00 88.89 521 LEU A O 1
ATOM 978 N N . GLY A 1 122 ? -0.758 13.604 27.714 1.00 84.49 522 GLY A N 1
ATOM 979 C CA . GLY A 1 122 ? 0.095 12.788 28.555 1.00 81.00 522 GLY A CA 1
ATOM 980 C C . GLY A 1 122 ? 1.218 13.557 29.251 1.00 82.14 522 GLY A C 1
ATOM 981 O O . GLY A 1 122 ? 1.457 14.737 28.986 1.00 75.28 522 GLY A O 1
ATOM 982 N N . HIS A 1 123 ? 1.910 12.840 30.151 1.00 84.33 523 HIS A N 1
ATOM 983 C CA . HIS A 1 123 ? 2.988 13.434 30.945 1.00 76.22 523 HIS A CA 1
ATOM 984 C C . HIS A 1 123 ? 4.094 13.996 30.063 1.00 73.59 523 HIS A C 1
ATOM 985 O O . HIS A 1 123 ? 4.712 15.015 30.400 1.00 71.24 523 HIS A O 1
ATOM 992 N N . SER A 1 124 ? 4.369 13.335 28.941 1.00 69.91 524 SER A N 1
ATOM 993 C CA . SER A 1 124 ? 5.479 13.691 28.069 1.00 69.12 524 SER A CA 1
ATOM 994 C C . SER A 1 124 ? 5.211 14.926 27.218 1.00 63.40 524 SER A C 1
ATOM 995 O O . SER A 1 124 ? 6.110 15.361 26.495 1.00 62.34 524 SER A O 1
ATOM 998 N N . SER A 1 125 ? 4.008 15.492 27.258 1.00 64.24 525 SER A N 1
ATOM 999 C CA . SER A 1 125 ? 3.764 16.768 26.601 1.00 64.97 525 SER A CA 1
ATOM 1000 C C . SER A 1 125 ? 3.720 17.929 27.596 1.00 64.26 525 SER A C 1
ATOM 1001 O O . SER A 1 125 ? 3.259 19.020 27.241 1.00 61.83 525 SER A O 1
ATOM 1004 N N . GLU A 1 126 ? 4.208 17.717 28.825 1.00 60.83 526 GLU A N 1
ATOM 1005 C CA . GLU A 1 126 ? 4.184 18.702 29.906 1.00 58.84 526 GLU A CA 1
ATOM 1006 C C . GLU A 1 126 ? 5.561 18.869 30.538 1.00 52.01 526 GLU A C 1
ATOM 1007 O O . GLU A 1 126 ? 5.686 18.958 31.762 1.00 53.14 526 GLU A O 1
ATOM 1013 N N . LEU A 1 127 ? 6.610 18.930 29.719 1.00 52.94 527 LEU A N 1
ATOM 1014 C CA . LEU A 1 127 ? 7.998 18.936 30.181 1.00 50.73 527 LEU A CA 1
ATOM 1015 C C . LEU A 1 127 ? 8.631 20.262 29.781 1.00 45.20 527 LEU A C 1
ATOM 1016 O O . LEU A 1 127 ? 9.044 20.436 28.633 1.00 48.15 527 LEU A O 1
ATOM 1021 N N . PHE A 1 128 ? 8.745 21.185 30.739 1.00 48.37 528 PHE A N 1
ATOM 1022 C CA . PHE A 1 128 ? 9.051 22.581 30.433 1.00 43.51 528 PHE A CA 1
ATOM 1023 C C . PHE A 1 128 ? 10.524 22.931 30.629 1.00 40.27 528 PHE A C 1
ATOM 1024 O O . PHE A 1 128 ? 11.193 23.338 29.676 1.00 45.43 528 PHE A O 1
ATOM 1032 N N . MET A 1 129 ? 11.040 22.797 31.849 1.00 40.45 529 MET A N 1
ATOM 1033 C CA . MET A 1 129 ? 12.387 23.233 32.197 1.00 39.59 529 MET A CA 1
ATOM 1034 C C . MET A 1 129 ? 13.094 22.125 32.969 1.00 39.57 529 MET A C 1
ATOM 1035 O O . MET A 1 129 ? 12.468 21.422 33.761 1.00 42.23 529 MET A O 1
ATOM 1040 N N . ALA A 1 130 ? 14.404 21.998 32.754 1.00 39.65 530 ALA A N 1
ATOM 1041 C CA . ALA A 1 130 ? 15.247 21.094 33.535 1.00 45.80 530 ALA A CA 1
ATOM 1042 C C . ALA A 1 130 ? 16.672 21.637 33.535 1.00 38.28 530 ALA A C 1
ATOM 1043 O O . ALA A 1 130 ? 17.096 22.262 32.563 1.00 42.59 530 ALA A O 1
ATOM 1045 N N . ALA A 1 131 ? 17.400 21.428 34.632 1.00 40.58 531 ALA A N 1
ATOM 1046 C CA . ALA A 1 131 ? 18.741 21.999 34.736 1.00 38.50 531 ALA A CA 1
ATOM 1047 C C . ALA A 1 131 ? 19.541 21.282 35.813 1.00 35.46 531 ALA A C 1
ATOM 1048 O O . ALA A 1 131 ? 19.002 20.908 36.856 1.00 39.54 531 ALA A O 1
ATOM 1050 N N . ASP A 1 132 ? 20.837 21.125 35.567 1.00 37.88 532 ASP A N 1
ATOM 1051 C CA . ASP A 1 132 ? 21.732 20.576 36.585 1.00 44.11 532 ASP A CA 1
ATOM 1052 C C . ASP A 1 132 ? 23.120 21.165 36.360 1.00 43.23 532 ASP A C 1
ATOM 1053 O O . ASP A 1 132 ? 23.262 22.217 35.730 1.00 38.99 532 ASP A O 1
ATOM 1058 N N . SER A 1 133 ? 24.158 20.484 36.859 1.00 40.69 533 SER A N 1
ATOM 1059 C CA . SER A 1 133 ? 25.503 21.037 36.737 1.00 40.17 533 SER A CA 1
ATOM 1060 C C . SER A 1 133 ? 26.105 20.825 35.355 1.00 41.07 533 SER A C 1
ATOM 1061 O O . SER A 1 133 ? 27.127 21.446 35.035 1.00 41.74 533 SER A O 1
ATOM 1064 N N . LYS A 1 134 ? 25.508 19.965 34.535 1.00 38.99 534 LYS A N 1
ATOM 1065 C CA . LYS A 1 134 ? 26.041 19.677 33.210 1.00 49.05 534 LYS A CA 1
ATOM 1066 C C . LYS A 1 134 ? 25.276 20.362 32.086 1.00 48.09 534 LYS A C 1
ATOM 1067 O O . LYS A 1 134 ? 25.847 20.561 31.005 1.00 48.28 534 LYS A O 1
ATOM 1073 N N . MET A 1 135 ? 24.005 20.702 32.295 1.00 43.67 535 MET A N 1
ATOM 1074 C CA . MET A 1 135 ? 23.200 21.212 31.192 1.00 44.95 535 MET A CA 1
ATOM 1075 C C . MET A 1 135 ? 21.998 21.989 31.707 1.00 46.69 535 MET A C 1
ATOM 1076 O O . MET A 1 135 ? 21.536 21.812 32.839 1.00 43.68 535 MET A O 1
ATOM 1081 N N . ILE A 1 136 ? 21.472 22.821 30.819 1.00 45.51 536 ILE A N 1
ATOM 1082 C CA . ILE A 1 136 ? 20.193 23.484 30.990 1.00 43.36 536 ILE A CA 1
ATOM 1083 C C . ILE A 1 136 ? 19.378 23.187 29.739 1.00 46.65 536 ILE A C 1
ATOM 1084 O O . ILE A 1 136 ? 19.912 23.233 28.626 1.00 43.60 536 ILE A O 1
ATOM 1089 N N . THR A 1 137 ? 18.110 22.814 29.915 1.00 46.51 537 THR A N 1
ATOM 1090 C CA . THR A 1 137 ? 17.288 22.439 28.772 1.00 49.55 537 THR A CA 1
ATOM 1091 C C . THR A 1 137 ? 15.873 22.971 28.956 1.00 46.45 537 THR A C 1
ATOM 1092 O O . THR A 1 137 ? 15.406 23.167 30.082 1.00 45.94 537 THR A O 1
ATOM 1096 N N . ILE A 1 138 ? 15.195 23.213 27.831 1.00 49.99 538 ILE A N 1
ATOM 1097 C CA . ILE A 1 138 ? 13.822 23.717 27.817 1.00 43.95 538 ILE A CA 1
ATOM 1098 C C . ILE A 1 138 ? 13.049 22.985 26.729 1.00 46.02 538 ILE A C 1
ATOM 1099 O O . ILE A 1 138 ? 13.489 22.942 25.577 1.00 49.74 538 ILE A O 1
ATOM 1104 N N . GLY A 1 139 ? 11.891 22.437 27.084 1.00 42.00 539 GLY A N 1
ATOM 1105 C CA . GLY A 1 139 ? 11.062 21.736 26.123 1.00 52.74 539 GLY A CA 1
ATOM 1106 C C . GLY A 1 139 ? 11.497 20.302 25.896 1.00 52.08 539 GLY A C 1
ATOM 1107 O O . GLY A 1 139 ? 12.449 20.036 25.152 1.00 54.63 539 GLY A O 1
ATOM 1108 N N . GLY A 1 140 ? 10.809 19.361 26.541 1.00 53.23 540 GLY A N 1
ATOM 1109 C CA . GLY A 1 140 ? 11.189 17.969 26.502 1.00 56.96 540 GLY A CA 1
ATOM 1110 C C . GLY A 1 140 ? 10.083 17.078 25.959 1.00 59.46 540 GLY A C 1
ATOM 1111 O O . GLY A 1 140 ? 8.996 17.536 25.598 1.00 57.20 540 GLY A O 1
ATOM 1112 N N . GLY A 1 141 ? 10.387 15.781 25.926 1.00 60.02 541 GLY A N 1
ATOM 1113 C CA . GLY A 1 141 ? 9.470 14.791 25.400 1.00 62.48 541 GLY A CA 1
ATOM 1114 C C . GLY A 1 141 ? 9.857 14.374 23.995 1.00 65.70 541 GLY A C 1
ATOM 1115 O O . GLY A 1 141 ? 9.490 15.043 23.023 1.00 64.49 541 GLY A O 1
ATOM 1116 N N . GLU A 1 142 ? 10.618 13.280 23.883 1.00 64.47 542 GLU A N 1
ATOM 1117 C CA . GLU A 1 142 ? 11.063 12.735 22.597 1.00 66.69 542 GLU A CA 1
ATOM 1118 C C . GLU A 1 142 ? 11.878 13.764 21.813 1.00 67.66 542 GLU A C 1
ATOM 1119 O O . GLU A 1 142 ? 11.651 14.001 20.621 1.00 69.51 542 GLU A O 1
ATOM 1125 N N . GLY A 1 143 ? 12.858 14.350 22.495 1.00 63.86 543 GLY A N 1
ATOM 1126 C CA . GLY A 1 143 ? 13.635 15.455 21.975 1.00 62.26 543 GLY A CA 1
ATOM 1127 C C . GLY A 1 143 ? 13.684 16.601 22.962 1.00 59.70 543 GLY A C 1
ATOM 1128 O O . GLY A 1 143 ? 12.919 16.675 23.923 1.00 58.23 543 GLY A O 1
ATOM 1129 N N . GLN A 1 144 ? 14.616 17.510 22.707 1.00 61.16 544 GLN A N 1
ATOM 1130 C CA . GLN A 1 144 ? 14.843 18.666 23.562 1.00 60.25 544 GLN A CA 1
ATOM 1131 C C . GLN A 1 144 ? 14.870 19.920 22.699 1.00 57.11 544 GLN A C 1
ATOM 1132 O O . GLN A 1 144 ? 15.734 20.061 21.825 1.00 60.02 544 GLN A O 1
ATOM 1138 N N . ALA A 1 145 ? 13.927 20.832 22.948 1.00 54.64 545 ALA A N 1
ATOM 1139 C CA . ALA A 1 145 ? 13.799 22.021 22.108 1.00 51.81 545 ALA A CA 1
ATOM 1140 C C . ALA A 1 145 ? 15.036 22.905 22.194 1.00 53.26 545 ALA A C 1
ATOM 1141 O O . ALA A 1 145 ? 15.548 23.371 21.170 1.00 58.35 545 ALA A O 1
ATOM 1143 N N . ILE A 1 146 ? 15.512 23.184 23.408 1.00 48.72 546 ILE A N 1
ATOM 1144 C CA . ILE A 1 146 ? 16.760 23.911 23.617 1.00 50.64 546 ILE A CA 1
ATOM 1145 C C . ILE A 1 146 ? 17.585 23.133 24.630 1.00 52.65 546 ILE A C 1
ATOM 1146 O O . ILE A 1 146 ? 17.061 22.714 25.668 1.00 51.94 546 ILE A O 1
ATOM 1151 N N . TRP A 1 147 ? 18.868 22.943 24.329 1.00 50.81 547 TRP A N 1
ATOM 1152 C CA . TRP A 1 147 ? 19.796 22.233 25.201 1.00 49.41 547 TRP A CA 1
ATOM 1153 C C . TRP A 1 147 ? 21.123 22.961 25.127 1.00 50.20 547 TRP A C 1
ATOM 1154 O O . TRP A 1 147 ? 21.566 23.313 24.035 1.00 54.41 547 TRP A O 1
ATOM 1165 N N . MET A 1 148 ? 21.744 23.210 26.275 1.00 46.48 548 MET A N 1
ATOM 1166 C CA . MET A 1 148 ? 22.998 23.947 26.326 1.00 49.05 548 MET A CA 1
ATOM 1167 C C . MET A 1 148 ? 23.911 23.331 27.376 1.00 48.61 548 MET A C 1
ATOM 1168 O O . MET A 1 148 ? 23.445 22.807 28.386 1.00 48.65 548 MET A O 1
ATOM 1173 N N . ASP A 1 149 ? 25.215 23.405 27.136 1.00 51.58 549 ASP A N 1
ATOM 1174 C CA . ASP A 1 149 ? 26.174 22.721 27.992 1.00 53.18 549 ASP A CA 1
ATOM 1175 C C . ASP A 1 149 ? 26.630 23.619 29.144 1.00 53.20 549 ASP A C 1
ATOM 1176 O O . ASP A 1 149 ? 26.273 24.798 29.238 1.00 49.56 549 ASP A O 1
ATOM 1181 N N . GLU A 1 150 ? 27.444 23.039 30.027 1.00 47.58 550 GLU A N 1
ATOM 1182 C CA . GLU A 1 150 ? 27.833 23.687 31.273 1.00 48.06 550 GLU A CA 1
ATOM 1183 C C . GLU A 1 150 ? 28.728 24.894 31.058 1.00 52.19 550 GLU A C 1
ATOM 1184 O O . GLU A 1 150 ? 28.924 25.670 32.000 1.00 46.60 550 GLU A O 1
ATOM 1190 N N . ASN A 1 151 ? 29.281 25.066 29.858 1.00 50.72 551 ASN A N 1
ATOM 1191 C CA . ASN A 1 151 ? 30.122 26.214 29.554 1.00 57.06 551 ASN A CA 1
ATOM 1192 C C . ASN A 1 151 ? 29.371 27.300 28.803 1.00 51.73 551 ASN A C 1
ATOM 1193 O O . ASN A 1 151 ? 29.958 28.350 28.521 1.00 54.72 551 ASN A O 1
ATOM 1198 N N . ILE A 1 152 ? 28.089 27.070 28.495 1.00 51.13 552 ILE A N 1
ATOM 1199 C CA . ILE A 1 152 ? 27.252 27.973 27.705 1.00 58.14 552 ILE A CA 1
ATOM 1200 C C . ILE A 1 152 ? 27.981 28.318 26.412 1.00 58.36 552 ILE A C 1
ATOM 1201 O O . ILE A 1 152 ? 27.953 29.467 25.948 1.00 54.73 552 ILE A O 1
ATOM 1206 N N . ARG A 1 153 ? 28.652 27.317 25.836 1.00 59.05 553 ARG A N 1
ATOM 1207 C CA . ARG A 1 153 ? 29.369 27.488 24.585 1.00 60.16 553 ARG A CA 1
ATOM 1208 C C . ARG A 1 153 ? 28.686 26.761 23.431 1.00 58.71 553 ARG A C 1
ATOM 1209 O O . ARG A 1 153 ? 28.452 27.369 22.381 1.00 61.61 553 ARG A O 1
ATOM 1217 N N . PHE A 1 154 ? 28.322 25.484 23.609 1.00 58.14 554 PHE A N 1
ATOM 1218 C CA . PHE A 1 154 ? 27.657 24.716 22.565 1.00 54.62 554 PHE A CA 1
ATOM 1219 C C . PHE A 1 154 ? 26.279 24.266 23.028 1.00 58.20 554 PHE A C 1
ATOM 1220 O O . PHE A 1 154 ? 26.040 24.060 24.221 1.00 56.66 554 PHE A O 1
ATOM 1228 N N . GLY A 1 155 ? 25.386 24.064 22.061 1.00 55.34 555 GLY A N 1
ATOM 1229 C CA . GLY A 1 155 ? 24.032 23.656 22.356 1.00 54.78 555 GLY A CA 1
ATOM 1230 C C . GLY A 1 155 ? 23.402 22.951 21.177 1.00 58.20 555 GLY A C 1
ATOM 1231 O O . GLY A 1 155 ? 23.966 22.891 20.082 1.00 64.15 555 GLY A O 1
ATOM 1232 N N . LYS A 1 156 ? 22.211 22.415 21.418 1.00 56.99 556 LYS A N 1
ATOM 1233 C CA . LYS A 1 156 ? 21.480 21.666 20.412 1.00 62.27 556 LYS A CA 1
ATOM 1234 C C . LYS A 1 156 ? 20.025 22.103 20.439 1.00 63.59 556 LYS A C 1
ATOM 1235 O O . LYS A 1 156 ? 19.552 22.700 21.409 1.00 58.40 556 LYS A O 1
ATOM 1241 N N . THR A 1 157 ? 19.315 21.800 19.356 1.00 62.38 557 THR A N 1
ATOM 1242 C CA . THR A 1 157 ? 17.889 22.070 19.300 1.00 61.12 557 THR A CA 1
ATOM 1243 C C . THR A 1 157 ? 17.215 21.007 18.446 1.00 66.49 557 THR A C 1
ATOM 1244 O O . THR A 1 157 ? 17.738 20.609 17.404 1.00 68.02 557 THR A O 1
ATOM 1248 N N . ASP A 1 158 ? 16.043 20.570 18.896 1.00 65.50 558 ASP A N 1
ATOM 1249 C CA . ASP A 1 158 ? 15.332 19.447 18.313 1.00 66.33 558 ASP A CA 1
ATOM 1250 C C . ASP A 1 158 ? 13.845 19.732 18.454 1.00 68.48 558 ASP A C 1
ATOM 1251 O O . ASP A 1 158 ? 13.435 20.631 19.191 1.00 66.81 558 ASP A O 1
ATOM 1256 N N . SER A 1 159 ? 13.033 18.970 17.734 1.00 68.54 559 SER A N 1
ATOM 1257 C CA . SER A 1 159 ? 11.606 18.991 18.005 1.00 63.70 559 SER A CA 1
ATOM 1258 C C . SER A 1 159 ? 11.324 18.305 19.332 1.00 64.78 559 SER A C 1
ATOM 1259 O O . SER A 1 159 ? 11.977 17.327 19.701 1.00 66.59 559 SER A O 1
ATOM 1262 N N . CYS A 1 160 ? 10.345 18.836 20.061 1.00 60.91 560 CYS A N 1
ATOM 1263 C CA . CYS A 1 160 ? 9.902 18.223 21.302 1.00 59.08 560 CYS A CA 1
ATOM 1264 C C . CYS A 1 160 ? 8.381 18.191 21.319 1.00 56.00 560 CYS A C 1
ATOM 1265 O O . CYS A 1 160 ? 7.718 18.970 20.633 1.00 58.12 560 CYS A O 1
ATOM 1268 N N . LYS A 1 161 ? 7.831 17.274 22.115 1.00 56.44 561 LYS A N 1
ATOM 1269 C CA . LYS A 1 161 ? 6.382 17.101 22.166 1.00 59.65 561 LYS A CA 1
ATOM 1270 C C . LYS A 1 161 ? 5.672 18.091 23.080 1.00 59.61 561 LYS A C 1
ATOM 1271 O O . LYS A 1 161 ? 4.450 18.256 22.961 1.00 61.70 561 LYS A O 1
ATOM 1277 N N . THR A 1 162 ? 6.378 18.723 24.014 1.00 58.51 562 THR A N 1
ATOM 1278 C CA . THR A 1 162 ? 5.711 19.717 24.844 1.00 55.45 562 THR A CA 1
ATOM 1279 C C . THR A 1 162 ? 5.320 20.945 24.022 1.00 52.12 562 THR A C 1
ATOM 1280 O O . THR A 1 162 ? 4.250 21.520 24.240 1.00 54.20 562 THR A O 1
ATOM 1284 N N . PHE A 1 163 ? 6.131 21.315 23.029 1.00 54.11 563 PHE A N 1
ATOM 1285 C CA . PHE A 1 163 ? 5.884 22.507 22.237 1.00 52.90 563 PHE A CA 1
ATOM 1286 C C . PHE A 1 163 ? 5.663 22.252 20.750 1.00 62.22 563 PHE A C 1
ATOM 1287 O O . PHE A 1 163 ? 5.320 23.198 20.032 1.00 60.40 563 PHE A O 1
ATOM 1295 N N . ASN A 1 164 ? 5.847 21.017 20.271 1.00 63.18 564 ASN A N 1
ATOM 1296 C CA . ASN A 1 164 ? 5.628 20.641 18.867 1.00 61.88 564 ASN A CA 1
ATOM 1297 C C . ASN A 1 164 ? 6.302 21.611 17.903 1.00 61.61 564 ASN A C 1
ATOM 1298 O O . ASN A 1 164 ? 5.717 22.049 16.911 1.00 62.90 564 ASN A O 1
ATOM 1303 N N . ASN A 1 165 ? 7.538 21.939 18.198 1.00 58.84 565 ASN A N 1
ATOM 1304 C CA . ASN A 1 165 ? 8.315 22.908 17.451 1.00 61.92 565 ASN A CA 1
ATOM 1305 C C . ASN A 1 165 ? 9.203 22.219 16.430 1.00 66.56 565 ASN A C 1
ATOM 1306 O O . ASN A 1 165 ? 9.480 21.021 16.539 1.00 67.67 565 ASN A O 1
ATOM 1311 N N . PRO A 1 166 ? 9.670 22.947 15.422 1.00 67.78 566 PRO A N 1
ATOM 1312 C CA . PRO A 1 166 ? 10.798 22.471 14.630 1.00 68.45 566 PRO A CA 1
ATOM 1313 C C . PRO A 1 166 ? 12.099 22.909 15.273 1.00 69.05 566 PRO A C 1
ATOM 1314 O O . PRO A 1 166 ? 12.093 23.789 16.148 1.00 70.67 566 PRO A O 1
ATOM 1318 N N . PRO A 1 167 ? 13.228 22.322 14.884 1.00 68.89 567 PRO A N 1
ATOM 1319 C CA . PRO A 1 167 ? 14.518 22.891 15.288 1.00 68.82 567 PRO A CA 1
ATOM 1320 C C . PRO A 1 167 ? 14.547 24.392 15.035 1.00 70.11 567 PRO A C 1
ATOM 1321 O O . PRO A 1 167 ? 14.225 24.863 13.945 1.00 71.82 567 PRO A O 1
ATOM 1325 N N . LEU A 1 168 ? 14.896 25.152 16.071 1.00 71.71 568 LEU A N 1
ATOM 1326 C CA . LEU A 1 168 ? 14.814 26.608 16.009 1.00 73.03 568 LEU A CA 1
ATOM 1327 C C . LEU A 1 168 ? 15.951 27.235 15.211 1.00 74.56 568 LEU A C 1
ATOM 1328 O O . LEU A 1 168 ? 15.960 28.458 15.020 1.00 78.11 568 LEU A O 1
ATOM 1333 N N . CYS A 1 169 ? 16.903 26.438 14.751 1.00 77.42 569 CYS A N 1
ATOM 1334 C CA . CYS A 1 169 ? 17.797 26.804 13.664 1.00 80.17 569 CYS A CA 1
ATOM 1335 C C . CYS A 1 169 ? 17.902 25.595 12.742 1.00 83.09 569 CYS A C 1
ATOM 1336 O O . CYS A 1 169 ? 17.663 24.463 13.175 1.00 79.30 569 CYS A O 1
ATOM 1339 N N . PRO A 1 170 ? 18.224 25.812 11.456 1.00 84.22 570 PRO A N 1
ATOM 1340 C CA . PRO A 1 170 ? 18.169 24.685 10.495 1.00 84.05 570 PRO A CA 1
ATOM 1341 C C . PRO A 1 170 ? 19.057 23.507 10.877 1.00 84.25 570 PRO A C 1
ATOM 1342 O O . PRO A 1 170 ? 18.569 22.369 10.957 1.00 80.52 570 PRO A O 1
ATOM 1346 N N . SER A 1 171 ? 20.350 23.744 11.104 1.00 79.55 571 SER A N 1
ATOM 1347 C CA . SER A 1 171 ? 21.199 22.735 11.720 1.00 79.47 571 SER A CA 1
ATOM 1348 C C . SER A 1 171 ? 20.711 22.440 13.136 1.00 82.43 571 SER A C 1
ATOM 1349 O O . SER A 1 171 ? 20.204 23.319 13.837 1.00 84.07 571 SER A O 1
ATOM 1352 N N . GLY A 1 172 ? 20.859 21.184 13.560 1.00 82.52 572 GLY A N 1
ATOM 1353 C CA . GLY A 1 172 ? 20.376 20.822 14.887 1.00 77.33 572 GLY A CA 1
ATOM 1354 C C . GLY A 1 172 ? 21.212 21.323 16.051 1.00 72.78 572 GLY A C 1
ATOM 1355 O O . GLY A 1 172 ? 20.798 21.154 17.202 1.00 74.74 572 GLY A O 1
ATOM 1356 N N . ASP A 1 173 ? 22.372 21.920 15.780 1.00 70.45 573 ASP A N 1
ATOM 1357 C CA . ASP A 1 173 ? 23.322 22.375 16.784 1.00 68.36 573 ASP A CA 1
ATOM 1358 C C . ASP A 1 173 ? 23.599 23.858 16.591 1.00 68.23 573 ASP A C 1
ATOM 1359 O O . ASP A 1 173 ? 23.220 24.461 15.583 1.00 69.73 573 ASP A O 1
ATOM 1364 N N . PHE A 1 174 ? 24.306 24.437 17.558 1.00 61.19 574 PHE A N 1
ATOM 1365 C CA . PHE A 1 174 ? 24.696 25.833 17.459 1.00 55.02 574 PHE A CA 1
ATOM 1366 C C . PHE A 1 174 ? 25.800 26.111 18.461 1.00 56.05 574 PHE A C 1
ATOM 1367 O O . PHE A 1 174 ? 25.989 25.373 19.432 1.00 57.37 574 PHE A O 1
ATOM 1375 N N . GLU A 1 175 ? 26.538 27.179 18.196 1.00 51.41 575 GLU A N 1
ATOM 1376 C CA . GLU A 1 175 ? 27.448 27.767 19.159 1.00 57.55 575 GLU A CA 1
ATOM 1377 C C . GLU A 1 175 ? 26.879 29.109 19.592 1.00 61.59 575 GLU A C 1
ATOM 1378 O O . GLU A 1 175 ? 26.341 29.858 18.769 1.00 59.73 575 GLU A O 1
ATOM 1384 N N . ILE A 1 176 ? 26.998 29.404 20.881 1.00 59.83 576 ILE A N 1
ATOM 1385 C CA . ILE A 1 176 ? 26.393 30.591 21.470 1.00 60.56 576 ILE A CA 1
ATOM 1386 C C . ILE A 1 176 ? 27.361 31.755 21.326 1.00 59.30 576 ILE A C 1
ATOM 1387 O O . ILE A 1 176 ? 28.478 31.714 21.852 1.00 58.35 576 ILE A O 1
ATOM 1392 N N . ARG A 1 177 ? 26.938 32.790 20.601 1.00 56.06 577 ARG A N 1
ATOM 1393 C CA . ARG A 1 177 ? 27.713 34.022 20.568 1.00 55.94 577 ARG A CA 1
ATOM 1394 C C . ARG A 1 177 ? 27.454 34.854 21.816 1.00 56.16 577 ARG A C 1
ATOM 1395 O O . ARG A 1 177 ? 28.392 35.335 22.458 1.00 55.59 577 ARG A O 1
ATOM 1403 N N . VAL A 1 178 ? 26.186 35.032 22.176 1.00 57.52 578 VAL A N 1
ATOM 1404 C CA . VAL A 1 178 ? 25.837 35.685 23.432 1.00 56.00 578 VAL A CA 1
ATOM 1405 C C . VAL A 1 178 ? 24.519 35.108 23.933 1.00 53.50 578 VAL A C 1
ATOM 1406 O O . VAL A 1 178 ? 23.612 34.790 23.154 1.00 52.28 578 VAL A O 1
ATOM 1410 N N . LEU A 1 179 ? 24.451 34.912 25.242 1.00 47.64 579 LEU A N 1
ATOM 1411 C CA . LEU A 1 179 ? 23.220 34.538 25.915 1.00 52.51 579 LEU A CA 1
ATOM 1412 C C . LEU A 1 179 ? 22.838 35.648 26.884 1.00 45.86 579 LEU A C 1
ATOM 1413 O O . LEU A 1 179 ? 23.698 36.184 27.589 1.00 44.33 579 LEU A O 1
ATOM 1418 N N . GLU A 1 180 ? 21.549 35.993 26.898 1.00 45.11 580 GLU A N 1
ATOM 1419 C CA . GLU A 1 180 ? 21.006 37.016 27.780 1.00 45.49 580 GLU A CA 1
ATOM 1420 C C . GLU A 1 180 ? 19.787 36.473 28.514 1.00 40.41 580 GLU A C 1
ATOM 1421 O O . GLU A 1 180 ? 18.976 35.750 27.930 1.00 41.77 580 GLU A O 1
ATOM 1427 N N . VAL A 1 181 ? 19.664 36.828 29.796 1.00 39.21 581 VAL A N 1
ATOM 1428 C CA . VAL A 1 181 ? 18.495 36.493 30.604 1.00 37.09 581 VAL A CA 1
ATOM 1429 C C . VAL A 1 181 ? 17.943 37.775 31.220 1.00 34.43 581 VAL A C 1
ATOM 1430 O O . VAL A 1 181 ? 18.689 38.537 31.840 1.00 35.68 581 VAL A O 1
ATOM 1434 N N . TYR A 1 182 ? 16.641 38.001 31.054 1.00 34.57 582 TYR A N 1
ATOM 1435 C CA . TYR A 1 182 ? 15.938 39.144 31.620 1.00 37.11 582 TYR A CA 1
ATOM 1436 C C . TYR A 1 182 ? 14.984 38.672 32.704 1.00 35.08 582 TYR A C 1
ATOM 1437 O O . TYR A 1 182 ? 14.384 37.603 32.583 1.00 35.60 582 TYR A O 1
ATOM 1446 N N . GLY A 1 183 ? 14.858 39.471 33.766 1.00 35.42 583 GLY A N 1
ATOM 1447 C CA . GLY A 1 183 ? 13.781 39.347 34.717 1.00 33.81 583 GLY A CA 1
ATOM 1448 C C . GLY A 1 183 ? 12.808 40.513 34.615 1.00 35.26 583 GLY A C 1
ATOM 1449 O O . GLY A 1 183 ? 12.859 41.324 33.689 1.00 35.88 583 GLY A O 1
ATOM 1450 N N . PHE A 1 184 ? 11.911 40.591 35.598 1.00 32.98 584 PHE A N 1
ATOM 1451 C CA . PHE A 1 184 ? 10.877 41.625 35.596 1.00 34.36 584 PHE A CA 1
ATOM 1452 C C . PHE A 1 184 ? 10.711 42.189 36.997 1.00 41.06 584 PHE A C 1
ATOM 1453 O O . PHE A 1 184 ? 10.575 41.429 37.962 1.00 40.69 584 PHE A O 1
ATOM 1461 N N . VAL A 1 185 ? 10.701 43.517 37.108 1.00 38.12 585 VAL A N 1
ATOM 1462 C CA . VAL A 1 185 ? 10.565 44.170 38.401 1.00 40.32 585 VAL A CA 1
ATOM 1463 C C . VAL A 1 185 ? 9.364 45.107 38.355 1.00 42.89 585 VAL A C 1
ATOM 1464 O O . VAL A 1 185 ? 8.919 45.535 37.289 1.00 35.01 585 VAL A O 1
ATOM 1468 N N . GLY A 1 186 ? 8.825 45.403 39.538 1.00 45.25 586 GLY A N 1
ATOM 1469 C CA . GLY A 1 186 ? 7.812 46.436 39.660 1.00 48.73 586 GLY A CA 1
ATOM 1470 C C . GLY A 1 186 ? 6.552 46.070 40.418 1.00 50.00 586 GLY A C 1
ATOM 1471 O O . GLY A 1 186 ? 5.488 46.636 40.143 1.00 50.99 586 GLY A O 1
ATOM 1472 N N . ILE A 1 187 ? 6.654 45.152 41.377 1.00 45.86 587 ILE A N 1
ATOM 1473 C CA . ILE A 1 187 ? 5.506 44.722 42.181 1.00 48.42 587 ILE A CA 1
ATOM 1474 C C . ILE A 1 187 ? 4.751 45.899 42.821 1.00 56.54 587 ILE A C 1
ATOM 1475 O O . ILE A 1 187 ? 5.365 46.811 43.397 1.00 56.60 587 ILE A O 1
ATOM 1480 N N . GLN B 1 13 ? 9.753 34.174 67.625 1.00 74.23 413 GLN B N 1
ATOM 1481 C CA . GLN B 1 13 ? 9.429 34.081 66.203 1.00 69.95 413 GLN B CA 1
ATOM 1482 C C . GLN B 1 13 ? 9.277 35.468 65.561 1.00 66.45 413 GLN B C 1
ATOM 1483 O O . GLN B 1 13 ? 8.672 36.371 66.138 1.00 67.32 413 GLN B O 1
ATOM 1489 N N . PHE B 1 14 ? 9.807 35.623 64.350 1.00 57.05 414 PHE B N 1
ATOM 1490 C CA . PHE B 1 14 ? 9.914 36.934 63.723 1.00 56.20 414 PHE B CA 1
ATOM 1491 C C . PHE B 1 14 ? 9.030 37.131 62.501 1.00 49.91 414 PHE B C 1
ATOM 1492 O O . PHE B 1 14 ? 8.623 38.265 62.235 1.00 46.09 414 PHE B O 1
ATOM 1500 N N . LEU B 1 15 ? 8.726 36.070 61.746 1.00 45.08 415 LEU B N 1
ATOM 1501 C CA . LEU B 1 15 ? 8.168 36.262 60.409 1.00 41.50 415 LEU B CA 1
ATOM 1502 C C . LEU B 1 15 ? 6.770 36.874 60.436 1.00 37.55 415 LEU B C 1
ATOM 1503 O O . LEU B 1 15 ? 6.432 37.654 59.541 1.00 37.18 415 LEU B O 1
ATOM 1508 N N . PHE B 1 16 ? 5.940 36.547 61.435 1.00 36.56 416 PHE B N 1
ATOM 1509 C CA . PHE B 1 16 ? 4.604 37.142 61.475 1.00 38.05 416 PHE B CA 1
ATOM 1510 C C . PHE B 1 16 ? 4.655 38.621 61.840 1.00 33.19 416 PHE B C 1
ATOM 1511 O O . PHE B 1 16 ? 3.859 39.416 61.331 1.00 34.61 416 PHE B O 1
ATOM 1519 N N . THR B 1 17 ? 5.524 38.996 62.775 1.00 37.80 417 THR B N 1
ATOM 1520 C CA . THR B 1 17 ? 5.773 40.418 63.026 1.00 41.38 417 THR B CA 1
ATOM 1521 C C . THR B 1 17 ? 6.160 41.140 61.739 1.00 36.18 417 THR B C 1
ATOM 1522 O O . THR B 1 17 ? 5.557 42.153 61.370 1.00 38.60 417 THR B O 1
ATOM 1526 N N . LEU B 1 18 ? 7.178 40.623 61.044 1.00 36.88 418 LEU B N 1
ATOM 1527 C CA . LEU B 1 18 ? 7.620 41.243 59.800 1.00 37.68 418 LEU B CA 1
ATOM 1528 C C . LEU B 1 18 ? 6.482 41.353 58.810 1.00 35.83 418 LEU B C 1
ATOM 1529 O O . LEU B 1 18 ? 6.321 42.384 58.146 1.00 32.88 418 LEU B O 1
ATOM 1534 N N . TRP B 1 19 ? 5.669 40.295 58.704 1.00 35.91 419 TRP B N 1
ATOM 1535 C CA . TRP B 1 19 ? 4.596 40.277 57.715 1.00 36.06 419 TRP B CA 1
ATOM 1536 C C . TRP B 1 19 ? 3.573 41.374 57.985 1.00 35.94 419 TRP B C 1
ATOM 1537 O O . TRP B 1 19 ? 3.033 41.983 57.048 1.00 37.01 419 TRP B O 1
ATOM 1548 N N . SER B 1 20 ? 3.299 41.658 59.256 1.00 33.52 420 SER B N 1
ATOM 1549 C CA . SER B 1 20 ? 2.360 42.738 59.554 1.00 40.25 420 SER B CA 1
ATOM 1550 C C . SER B 1 20 ? 2.910 44.124 59.211 1.00 41.50 420 SER B C 1
ATOM 1551 O O . SER B 1 20 ? 2.132 45.075 59.128 1.00 40.14 420 SER B O 1
ATOM 1554 N N . TRP B 1 21 ? 4.227 44.264 59.013 1.00 37.82 421 TRP B N 1
ATOM 1555 C CA . TRP B 1 21 ? 4.809 45.568 58.703 1.00 38.87 421 TRP B CA 1
ATOM 1556 C C . TRP B 1 21 ? 4.919 45.836 57.203 1.00 38.98 421 TRP B C 1
ATOM 1557 O O . TRP B 1 21 ? 5.009 47.004 56.791 1.00 38.37 421 TRP B O 1
ATOM 1568 N N . LEU B 1 22 ? 4.924 44.785 56.389 1.00 42.70 422 LEU B N 1
ATOM 1569 C CA . LEU B 1 22 ? 5.105 44.919 54.954 1.00 38.31 422 LEU B CA 1
ATOM 1570 C C . LEU B 1 22 ? 3.965 45.732 54.350 1.00 40.39 422 LEU B C 1
ATOM 1571 O O . LEU B 1 22 ? 2.846 45.705 54.862 1.00 42.42 422 LEU B O 1
ATOM 1576 N N . PRO B 1 23 ? 4.216 46.449 53.256 1.00 38.55 423 PRO B N 1
ATOM 1577 C CA . PRO B 1 23 ? 3.103 47.000 52.469 1.00 40.56 423 PRO B CA 1
ATOM 1578 C C . PRO B 1 23 ? 2.131 45.879 52.117 1.00 45.07 423 PRO B C 1
ATOM 1579 O O . PRO B 1 23 ? 2.535 44.744 51.852 1.00 39.95 423 PRO B O 1
ATOM 1583 N N . VAL B 1 24 ? 0.835 46.194 52.124 1.00 46.47 424 VAL B N 1
ATOM 1584 C CA . VAL B 1 24 ? -0.166 45.128 52.143 1.00 43.05 424 VAL B CA 1
ATOM 1585 C C . VAL B 1 24 ? -0.099 44.284 50.870 1.00 36.29 424 VAL B C 1
ATOM 1586 O O . VAL B 1 24 ? -0.220 43.057 50.926 1.00 41.51 424 VAL B O 1
ATOM 1590 N N . ARG B 1 25 ? 0.132 44.913 49.709 1.00 38.61 425 ARG B N 1
ATOM 1591 C CA . ARG B 1 25 ? 0.193 44.145 48.468 1.00 41.84 425 ARG B CA 1
ATOM 1592 C C . ARG B 1 25 ? 1.349 43.146 48.458 1.00 41.69 425 ARG B C 1
ATOM 1593 O O . ARG B 1 25 ? 1.288 42.149 47.733 1.00 40.10 425 ARG B O 1
ATOM 1601 N N . ILE B 1 26 ? 2.396 43.378 49.255 1.00 38.96 426 ILE B N 1
ATOM 1602 C CA . ILE B 1 26 ? 3.525 42.452 49.258 1.00 37.01 426 ILE B CA 1
ATOM 1603 C C . ILE B 1 26 ? 3.175 41.173 50.006 1.00 38.36 426 ILE B C 1
ATOM 1604 O O . ILE B 1 26 ? 3.778 40.120 49.754 1.00 35.92 426 ILE B O 1
ATOM 1609 N N . THR B 1 27 ? 2.218 41.239 50.947 1.00 37.41 427 THR B N 1
ATOM 1610 C CA . THR B 1 27 ? 1.897 40.096 51.805 1.00 39.91 427 THR B CA 1
ATOM 1611 C C . THR B 1 27 ? 1.302 38.927 51.032 1.00 33.70 427 THR B C 1
ATOM 1612 O O . THR B 1 27 ? 1.222 37.823 51.586 1.00 37.81 427 THR B O 1
ATOM 1616 N N . MET B 1 28 ? 0.883 39.138 49.786 1.00 35.76 428 MET B N 1
ATOM 1617 C CA . MET B 1 28 ? 0.348 38.077 48.932 1.00 42.65 428 MET B CA 1
ATOM 1618 C C . MET B 1 28 ? 1.433 37.274 48.227 1.00 43.03 428 MET B C 1
ATOM 1619 O O . MET B 1 28 ? 1.114 36.277 47.574 1.00 37.69 428 MET B O 1
ATOM 1624 N N . TYR B 1 29 ? 2.694 37.671 48.329 1.00 37.55 429 TYR B N 1
ATOM 1625 C CA . TYR B 1 29 ? 3.741 37.033 47.538 1.00 33.91 429 TYR B CA 1
ATOM 1626 C C . TYR B 1 29 ? 4.539 36.012 48.352 1.00 33.25 429 TYR B C 1
ATOM 1627 O O . TYR B 1 29 ? 4.382 35.863 49.567 1.00 33.35 429 TYR B O 1
ATOM 1636 N N . GLN B 1 30 ? 5.439 35.323 47.659 1.00 35.14 430 GLN B N 1
ATOM 1637 C CA . GLN B 1 30 ? 6.203 34.226 48.241 1.00 33.44 430 GLN B CA 1
ATOM 1638 C C . GLN B 1 30 ? 7.613 34.689 48.553 1.00 32.89 430 GLN B C 1
ATOM 1639 O O . GLN B 1 30 ? 8.328 35.081 47.622 1.00 33.57 430 GLN B O 1
ATOM 1645 N N . PRO B 1 31 ? 8.070 34.623 49.807 1.00 31.50 431 PRO B N 1
ATOM 1646 C CA . PRO B 1 31 ? 9.442 35.040 50.124 1.00 32.29 431 PRO B CA 1
ATOM 1647 C C . PRO B 1 31 ? 10.454 33.989 49.687 1.00 38.33 431 PRO B C 1
ATOM 1648 O O . PRO B 1 31 ? 10.184 32.787 49.731 1.00 32.42 431 PRO B O 1
ATOM 1652 N N . VAL B 1 32 ? 11.622 34.458 49.228 1.00 32.47 432 VAL B N 1
ATOM 1653 C CA . VAL B 1 32 ? 12.718 33.601 48.785 1.00 32.81 432 VAL B CA 1
ATOM 1654 C C . VAL B 1 32 ? 14.003 34.141 49.389 1.00 36.51 432 VAL B C 1
ATOM 1655 O O . VAL B 1 32 ? 14.154 35.358 49.547 1.00 30.52 432 VAL B O 1
ATOM 1659 N N . LEU B 1 33 ? 14.924 33.241 49.741 1.00 34.17 433 LEU B N 1
ATOM 1660 C CA . LEU B 1 33 ? 16.220 33.643 50.285 1.00 32.86 433 LEU B CA 1
ATOM 1661 C C . LEU B 1 33 ? 17.154 33.965 49.135 1.00 36.65 433 LEU B C 1
ATOM 1662 O O . LEU B 1 33 ? 17.449 33.096 48.310 1.00 37.63 433 LEU B O 1
ATOM 1667 N N . LEU B 1 34 ? 17.616 35.206 49.074 1.00 32.19 434 LEU B N 1
ATOM 1668 C CA . LEU B 1 34 ? 18.511 35.604 47.995 1.00 33.68 434 LEU B CA 1
ATOM 1669 C C . LEU B 1 34 ? 19.969 35.485 48.391 1.00 33.60 434 LEU B C 1
ATOM 1670 O O . LEU B 1 34 ? 20.819 35.189 47.543 1.00 35.70 434 LEU B O 1
ATOM 1675 N N . TYR B 1 35 ? 20.281 35.715 49.658 1.00 32.20 435 TYR B N 1
ATOM 1676 C CA . TYR B 1 35 ? 21.676 35.778 50.063 1.00 35.88 435 TYR B CA 1
ATOM 1677 C C . TYR B 1 35 ? 21.768 35.527 51.557 1.00 36.55 435 TYR B C 1
ATOM 1678 O O . TYR B 1 35 ? 20.954 36.043 52.321 1.00 33.27 435 TYR B O 1
ATOM 1687 N N . THR B 1 36 ? 22.746 34.717 51.967 1.00 37.05 436 THR B N 1
ATOM 1688 C CA . THR B 1 36 ? 23.053 34.562 53.387 1.00 39.16 436 THR B CA 1
ATOM 1689 C C . THR B 1 36 ? 24.560 34.445 53.576 1.00 42.31 436 THR B C 1
ATOM 1690 O O . THR B 1 36 ? 25.233 33.743 52.816 1.00 39.94 436 THR B O 1
ATOM 1694 N N . THR B 1 37 ? 25.088 35.148 54.583 1.00 42.63 437 THR B N 1
ATOM 1695 C CA . THR B 1 37 ? 26.524 35.093 54.840 1.00 44.68 437 THR B CA 1
ATOM 1696 C C . THR B 1 37 ? 26.974 33.709 55.299 1.00 46.88 437 THR B C 1
ATOM 1697 O O . THR B 1 37 ? 28.162 33.393 55.197 1.00 49.73 437 THR B O 1
ATOM 1701 N N . GLU B 1 38 ? 26.056 32.881 55.794 1.00 48.16 438 GLU B N 1
ATOM 1702 C CA . GLU B 1 38 ? 26.394 31.521 56.192 1.00 52.24 438 GLU B CA 1
ATOM 1703 C C . GLU B 1 38 ? 26.679 30.598 55.011 1.00 55.12 438 GLU B C 1
ATOM 1704 O O . GLU B 1 38 ? 27.246 29.522 55.222 1.00 61.67 438 GLU B O 1
ATOM 1710 N N . GLU B 1 39 ? 26.333 30.985 53.784 1.00 51.54 439 GLU B N 1
ATOM 1711 C CA . GLU B 1 39 ? 26.509 30.084 52.645 1.00 50.94 439 GLU B CA 1
ATOM 1712 C C . GLU B 1 39 ? 27.123 30.720 51.406 1.00 50.60 439 GLU B C 1
ATOM 1713 O O . GLU B 1 39 ? 27.777 30.003 50.643 1.00 52.59 439 GLU B O 1
ATOM 1719 N N . HIS B 1 40 ? 26.915 32.011 51.143 1.00 47.07 440 HIS B N 1
ATOM 1720 C CA . HIS B 1 40 ? 27.125 32.553 49.808 1.00 42.76 440 HIS B CA 1
ATOM 1721 C C . HIS B 1 40 ? 28.397 33.372 49.681 1.00 45.62 440 HIS B C 1
ATOM 1722 O O . HIS B 1 40 ? 28.650 33.942 48.615 1.00 53.10 440 HIS B O 1
ATOM 1729 N N . GLY B 1 41 ? 29.218 33.414 50.710 1.00 45.17 441 GLY B N 1
ATOM 1730 C CA . GLY B 1 41 ? 30.315 34.355 50.766 1.00 47.64 441 GLY B CA 1
ATOM 1731 C C . GLY B 1 41 ? 29.990 35.436 51.773 1.00 51.78 441 GLY B C 1
ATOM 1732 O O . GLY B 1 41 ? 28.908 35.467 52.363 1.00 56.84 441 GLY B O 1
ATOM 1733 N N . CYS B 1 42 ? 30.951 36.329 51.972 1.00 44.97 442 CYS B N 1
ATOM 1734 C CA . CYS B 1 42 ? 30.724 37.364 52.970 1.00 48.27 442 CYS B CA 1
ATOM 1735 C C . CYS B 1 42 ? 31.469 38.618 52.497 1.00 52.00 442 CYS B C 1
ATOM 1736 O O . CYS B 1 42 ? 32.561 38.951 52.964 1.00 50.15 442 CYS B O 1
ATOM 1739 N N . SER B 1 43 ? 30.853 39.322 51.549 1.00 50.20 443 SER B N 1
ATOM 1740 C CA . SER B 1 43 ? 31.419 40.529 50.954 1.00 49.49 443 SER B CA 1
ATOM 1741 C C . SER B 1 43 ? 30.346 41.195 50.113 1.00 46.41 443 SER B C 1
ATOM 1742 O O . SER B 1 43 ? 29.449 40.519 49.594 1.00 42.73 443 SER B O 1
ATOM 1745 N N . LEU B 1 44 ? 30.460 42.522 49.971 1.00 42.64 444 LEU B N 1
ATOM 1746 C CA . LEU B 1 44 ? 29.521 43.254 49.128 1.00 43.45 444 LEU B CA 1
ATOM 1747 C C . LEU B 1 44 ? 29.566 42.758 47.695 1.00 42.22 444 LEU B C 1
ATOM 1748 O O . LEU B 1 44 ? 28.529 42.710 47.026 1.00 37.45 444 LEU B O 1
ATOM 1753 N N . THR B 1 45 ? 30.747 42.365 47.210 1.00 38.87 445 THR B N 1
ATOM 1754 C CA . THR B 1 45 ? 30.838 41.841 45.851 1.00 39.00 445 THR B CA 1
ATOM 1755 C C . THR B 1 45 ? 29.875 40.672 45.638 1.00 42.85 445 THR B C 1
ATOM 1756 O O . THR B 1 45 ? 29.121 40.644 44.655 1.00 41.92 445 THR B O 1
ATOM 1760 N N . THR B 1 46 ? 29.878 39.699 46.550 1.00 42.32 446 THR B N 1
ATOM 1761 C CA . THR B 1 46 ? 28.992 38.549 46.358 1.00 42.23 446 THR B CA 1
ATOM 1762 C C . THR B 1 46 ? 27.552 38.891 46.721 1.00 35.77 446 THR B C 1
ATOM 1763 O O . THR B 1 46 ? 26.632 38.342 46.121 1.00 34.71 446 THR B O 1
ATOM 1767 N N . PHE B 1 47 ? 27.353 39.780 47.698 1.00 35.39 447 PHE B N 1
ATOM 1768 C CA . PHE B 1 47 ? 26.034 40.329 47.998 1.00 37.55 447 PHE B CA 1
ATOM 1769 C C . PHE B 1 47 ? 25.374 40.885 46.733 1.00 35.53 447 PHE B C 1
ATOM 1770 O O . PHE B 1 47 ? 24.286 40.447 46.339 1.00 33.50 447 PHE B O 1
ATOM 1778 N N . TYR B 1 48 ? 26.051 41.824 46.049 1.00 35.33 448 TYR B N 1
ATOM 1779 C CA . TYR B 1 48 ? 25.452 42.468 44.878 1.00 34.37 448 TYR B CA 1
ATOM 1780 C C . TYR B 1 48 ? 25.136 41.464 43.782 1.00 35.87 448 TYR B C 1
ATOM 1781 O O . TYR B 1 48 ? 24.083 41.548 43.140 1.00 34.23 448 TYR B O 1
ATOM 1790 N N . VAL B 1 49 ? 26.040 40.511 43.541 1.00 35.75 449 VAL B N 1
ATOM 1791 C CA . VAL B 1 49 ? 25.837 39.558 42.450 1.00 34.03 449 VAL B CA 1
ATOM 1792 C C . VAL B 1 49 ? 24.523 38.809 42.628 1.00 34.93 449 VAL B C 1
ATOM 1793 O O . VAL B 1 49 ? 23.791 38.564 41.659 1.00 33.44 449 VAL B O 1
ATOM 1797 N N . ARG B 1 50 ? 24.204 38.431 43.860 1.00 33.25 450 ARG B N 1
ATOM 1798 C CA . ARG B 1 50 ? 22.997 37.642 44.084 1.00 34.28 450 ARG B CA 1
ATOM 1799 C C . ARG B 1 50 ? 21.736 38.484 44.274 1.00 33.88 450 ARG B C 1
ATOM 1800 O O . ARG B 1 50 ? 20.646 38.018 43.919 1.00 35.38 450 ARG B O 1
ATOM 1808 N N . VAL B 1 51 ? 21.827 39.690 44.845 1.00 32.32 451 VAL B N 1
ATOM 1809 C CA . VAL B 1 51 ? 20.612 40.418 45.229 1.00 31.42 451 VAL B CA 1
ATOM 1810 C C . VAL B 1 51 ? 20.290 41.618 44.347 1.00 32.54 451 VAL B C 1
ATOM 1811 O O . VAL B 1 51 ? 19.160 42.127 44.439 1.00 34.19 451 VAL B O 1
ATOM 1815 N N . GLU B 1 52 ? 21.214 42.103 43.500 1.00 31.82 452 GLU B N 1
ATOM 1816 C CA . GLU B 1 52 ? 21.056 43.496 43.054 1.00 34.83 452 GLU B CA 1
ATOM 1817 C C . GLU B 1 52 ? 19.908 43.729 42.068 1.00 32.68 452 GLU B C 1
ATOM 1818 O O . GLU B 1 52 ? 19.530 44.888 41.851 1.00 33.71 452 GLU B O 1
ATOM 1824 N N . GLN B 1 53 ? 19.316 42.698 41.477 1.00 29.75 453 GLN B N 1
ATOM 1825 C CA . GLN B 1 53 ? 18.210 42.922 40.554 1.00 33.05 453 GLN B CA 1
ATOM 1826 C C . GLN B 1 53 ? 16.845 42.586 41.148 1.00 35.08 453 GLN B C 1
ATOM 1827 O O . GLN B 1 53 ? 15.862 42.530 40.409 1.00 35.53 453 GLN B O 1
ATOM 1833 N N . HIS B 1 54 ? 16.765 42.318 42.444 1.00 32.38 454 HIS B N 1
ATOM 1834 C CA . HIS B 1 54 ? 15.496 42.032 43.097 1.00 32.16 454 HIS B CA 1
ATOM 1835 C C . HIS B 1 54 ? 14.966 43.287 43.769 1.00 29.33 454 HIS B C 1
ATOM 1836 O O . HIS B 1 54 ? 15.728 44.056 44.359 1.00 31.03 454 HIS B O 1
ATOM 1843 N N . GLU B 1 55 ? 13.650 43.463 43.724 1.00 32.12 455 GLU B N 1
ATOM 1844 C CA . GLU B 1 55 ? 13.009 44.470 44.558 1.00 29.52 455 GLU B CA 1
ATOM 1845 C C . GLU B 1 55 ? 11.559 44.058 44.741 1.00 31.38 455 GLU B C 1
ATOM 1846 O O . GLU B 1 55 ? 10.983 43.433 43.846 1.00 30.69 455 GLU B O 1
ATOM 1852 N N . PRO B 1 56 ? 10.955 44.344 45.897 1.00 31.02 456 PRO B N 1
ATOM 1853 C CA . PRO B 1 56 ? 11.615 44.898 47.084 1.00 29.83 456 PRO B CA 1
ATOM 1854 C C . PRO B 1 56 ? 12.434 43.804 47.782 1.00 31.63 456 PRO B C 1
ATOM 1855 O O . PRO B 1 56 ? 12.311 42.658 47.365 1.00 31.65 456 PRO B O 1
ATOM 1859 N N . THR B 1 57 ? 13.244 44.129 48.793 1.00 33.78 457 THR B N 1
ATOM 1860 C CA . THR B 1 57 ? 13.925 43.098 49.564 1.00 32.97 457 THR B CA 1
ATOM 1861 C C . THR B 1 57 ? 13.817 43.384 51.056 1.00 36.93 457 THR B C 1
ATOM 1862 O O . THR B 1 57 ? 13.542 44.510 51.494 1.00 32.05 457 THR B O 1
ATOM 1866 N N . LEU B 1 58 ? 14.059 42.330 51.834 1.00 30.99 458 LEU B N 1
ATOM 1867 C CA . LEU B 1 58 ? 14.080 42.379 53.286 1.00 29.13 458 LEU B CA 1
ATOM 1868 C C . LEU B 1 58 ? 15.485 42.005 53.740 1.00 34.05 458 LEU B C 1
ATOM 1869 O O . LEU B 1 58 ? 15.953 40.898 53.458 1.00 33.54 458 LEU B O 1
ATOM 1874 N N . LEU B 1 59 ? 16.161 42.932 54.415 1.00 32.47 459 LEU B N 1
ATOM 1875 C CA . LEU B 1 59 ? 17.525 42.746 54.896 1.00 32.63 459 LEU B CA 1
ATOM 1876 C C . LEU B 1 59 ? 17.474 42.469 56.394 1.00 35.70 459 LEU B C 1
ATOM 1877 O O . LEU B 1 59 ? 16.923 43.271 57.149 1.00 38.18 459 LEU B O 1
ATOM 1882 N N . MET B 1 60 ? 18.046 41.339 56.818 1.00 39.52 460 MET B N 1
ATOM 1883 C CA . MET B 1 60 ? 18.010 40.873 58.203 1.00 39.63 460 MET B CA 1
ATOM 1884 C C . MET B 1 60 ? 19.422 40.797 58.766 1.00 37.85 460 MET B C 1
ATOM 1885 O O . MET B 1 60 ? 20.275 40.119 58.189 1.00 38.32 460 MET B O 1
ATOM 1890 N N . ILE B 1 61 ? 19.663 41.454 59.901 1.00 35.89 461 ILE B N 1
ATOM 1891 C CA . ILE B 1 61 ? 20.979 41.455 60.537 1.00 37.10 461 ILE B CA 1
ATOM 1892 C C . ILE B 1 61 ? 20.865 40.852 61.930 1.00 37.87 461 ILE B C 1
ATOM 1893 O O . ILE B 1 61 ? 20.028 41.281 62.733 1.00 39.30 461 ILE B O 1
ATOM 1898 N N . LYS B 1 62 ? 21.722 39.872 62.214 1.00 42.72 462 LYS B N 1
ATOM 1899 C CA . LYS B 1 62 ? 21.894 39.295 63.545 1.00 45.42 462 LYS B CA 1
ATOM 1900 C C . LYS B 1 62 ? 23.305 39.635 64.021 1.00 41.23 462 LYS B C 1
ATOM 1901 O O . LYS B 1 62 ? 24.286 39.230 63.389 1.00 42.27 462 LYS B O 1
ATOM 1907 N N . THR B 1 63 ? 23.414 40.380 65.120 1.00 43.25 463 THR B N 1
ATOM 1908 C CA . THR B 1 63 ? 24.745 40.767 65.575 1.00 51.25 463 THR B CA 1
ATOM 1909 C C . THR B 1 63 ? 25.336 39.718 66.517 1.00 53.88 463 THR B C 1
ATOM 1910 O O . THR B 1 63 ? 24.687 38.743 66.901 1.00 51.22 463 THR B O 1
ATOM 1914 N N . CYS B 1 64 ? 26.588 39.947 66.918 1.00 57.42 464 CYS B N 1
ATOM 1915 C CA . CYS B 1 64 ? 27.268 39.064 67.858 1.00 58.48 464 CYS B CA 1
ATOM 1916 C C . CYS B 1 64 ? 26.862 39.297 69.307 1.00 59.80 464 CYS B C 1
ATOM 1917 O O . CYS B 1 64 ? 27.147 38.443 70.147 1.00 66.90 464 CYS B O 1
ATOM 1920 N N . ASN B 1 65 ? 26.211 40.418 69.624 1.00 55.01 465 ASN B N 1
ATOM 1921 C CA . ASN B 1 65 ? 25.535 40.586 70.905 1.00 55.39 465 ASN B CA 1
ATOM 1922 C C . ASN B 1 65 ? 24.091 40.114 70.864 1.00 54.41 465 ASN B C 1
ATOM 1923 O O . ASN B 1 65 ? 23.293 40.506 71.726 1.00 56.23 465 ASN B O 1
ATOM 1928 N N . ASN B 1 66 ? 23.741 39.303 69.866 1.00 57.88 466 ASN B N 1
ATOM 1929 C CA . ASN B 1 66 ? 22.406 38.712 69.722 1.00 59.73 466 ASN B CA 1
ATOM 1930 C C . ASN B 1 66 ? 21.311 39.771 69.650 1.00 56.18 466 ASN B C 1
ATOM 1931 O O . ASN B 1 66 ? 20.249 39.650 70.267 1.00 57.90 466 ASN B O 1
ATOM 1936 N N . GLU B 1 67 ? 21.568 40.811 68.866 1.00 50.90 467 GLU B N 1
ATOM 1937 C CA . GLU B 1 67 ? 20.527 41.737 68.452 1.00 50.48 467 GLU B CA 1
ATOM 1938 C C . GLU B 1 67 ? 20.127 41.429 67.010 1.00 42.01 467 GLU B C 1
ATOM 1939 O O . GLU B 1 67 ? 20.942 40.978 66.202 1.00 45.35 467 GLU B O 1
ATOM 1945 N N . VAL B 1 68 ? 18.855 41.657 66.704 1.00 44.37 468 VAL B N 1
ATOM 1946 C CA . VAL B 1 68 ? 18.302 41.407 65.380 1.00 41.73 468 VAL B CA 1
ATOM 1947 C C . VAL B 1 68 ? 17.575 42.666 64.934 1.00 39.05 468 VAL B C 1
ATOM 1948 O O . VAL B 1 68 ? 16.668 43.145 65.627 1.00 38.55 468 VAL B O 1
ATOM 1952 N N . PHE B 1 69 ? 17.974 43.202 63.782 1.00 40.58 469 PHE B N 1
ATOM 1953 C CA . PHE B 1 69 ? 17.315 44.367 63.212 1.00 36.56 469 PHE B CA 1
ATOM 1954 C C . PHE B 1 69 ? 17.520 44.338 61.699 1.00 35.02 469 PHE B C 1
ATOM 1955 O O . PHE B 1 69 ? 18.217 43.473 61.163 1.00 37.55 469 PHE B O 1
ATOM 1963 N N . GLY B 1 70 ? 16.872 45.265 60.998 1.00 36.06 470 GLY B N 1
ATOM 1964 C CA . GLY B 1 70 ? 17.096 45.318 59.565 1.00 33.13 470 GLY B CA 1
ATOM 1965 C C . GLY B 1 70 ? 16.323 46.408 58.859 1.00 33.48 470 GLY B C 1
ATOM 1966 O O . GLY B 1 70 ? 16.034 47.458 59.449 1.00 33.70 470 GLY B O 1
ATOM 1967 N N . ALA B 1 71 ? 15.982 46.161 57.595 1.00 34.22 471 ALA B N 1
ATOM 1968 C CA . ALA B 1 71 ? 15.291 47.140 56.770 1.00 33.10 471 ALA B CA 1
ATOM 1969 C C . ALA B 1 71 ? 14.526 46.440 55.657 1.00 29.78 471 ALA B C 1
ATOM 1970 O O . ALA B 1 71 ? 15.003 45.461 55.081 1.00 32.50 471 ALA B O 1
ATOM 1972 N N . TYR B 1 72 ? 13.366 46.987 55.339 1.00 28.92 472 TYR B N 1
ATOM 1973 C CA . TYR B 1 72 ? 12.664 46.710 54.098 1.00 31.39 472 TYR B CA 1
ATOM 1974 C C . TYR B 1 72 ? 13.104 47.748 53.067 1.00 35.48 472 TYR B C 1
ATOM 1975 O O . TYR B 1 72 ? 12.954 48.960 53.295 1.00 30.13 472 TYR B O 1
ATOM 1984 N N . CYS B 1 73 ? 13.669 47.280 51.952 1.00 31.76 473 CYS B N 1
ATOM 1985 C CA . CYS B 1 73 ? 14.240 48.140 50.917 1.00 34.72 473 CYS B CA 1
ATOM 1986 C C . CYS B 1 73 ? 13.335 48.134 49.697 1.00 34.86 473 CYS B C 1
ATOM 1987 O O . CYS B 1 73 ? 13.082 47.072 49.111 1.00 30.84 473 CYS B O 1
ATOM 1990 N N . SER B 1 74 ? 12.897 49.329 49.288 1.00 31.93 474 SER B N 1
ATOM 1991 C CA . SER B 1 74 ? 11.958 49.464 48.181 1.00 31.40 474 SER B CA 1
ATOM 1992 C C . SER B 1 74 ? 12.578 49.145 46.827 1.00 37.80 474 SER B C 1
ATOM 1993 O O . SER B 1 74 ? 11.873 48.656 45.934 1.00 40.21 474 SER B O 1
ATOM 1996 N N . SER B 1 75 ? 13.875 49.403 46.636 1.00 34.25 475 SER B N 1
ATOM 1997 C CA . SER B 1 75 ? 14.437 49.448 45.290 1.00 35.13 475 SER B CA 1
ATOM 1998 C C . SER B 1 75 ? 15.624 48.507 45.132 1.00 32.42 475 SER B C 1
ATOM 1999 O O . SER B 1 75 ? 16.287 48.133 46.106 1.00 35.67 475 SER B O 1
ATOM 2002 N N . ARG B 1 76 ? 15.906 48.169 43.872 1.00 31.66 476 ARG B N 1
ATOM 2003 C CA . ARG B 1 76 ? 17.060 47.332 43.523 1.00 36.52 476 ARG B CA 1
ATOM 2004 C C . ARG B 1 76 ? 18.364 47.978 43.969 1.00 36.82 476 ARG B C 1
ATOM 2005 O O . ARG B 1 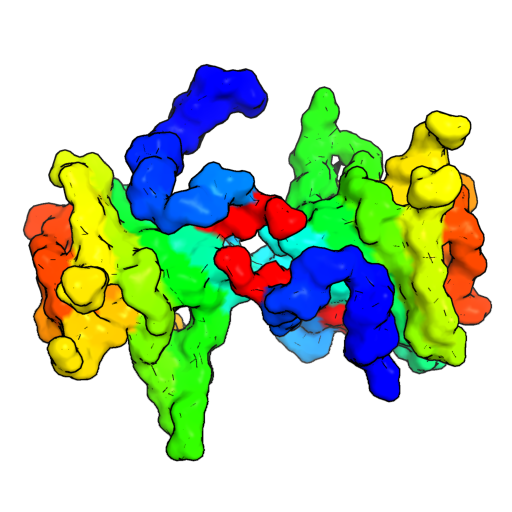76 ? 18.584 49.172 43.744 1.00 35.26 476 ARG B O 1
ATOM 2013 N N . TRP B 1 77 ? 19.252 47.186 44.572 1.00 31.77 477 TRP B N 1
ATOM 2014 C CA . TRP B 1 77 ? 20.588 47.712 44.840 1.00 33.39 477 TRP B CA 1
ATOM 2015 C C . TRP B 1 77 ? 21.340 48.049 43.560 1.00 31.01 477 TRP B C 1
ATOM 2016 O O . TRP B 1 77 ? 22.306 48.804 43.619 1.00 34.81 477 TRP B O 1
ATOM 2027 N N . PHE B 1 78 ? 20.928 47.499 42.413 1.00 34.09 478 PHE B N 1
ATOM 2028 C CA . PHE B 1 78 ? 21.525 47.881 41.135 1.00 36.11 478 PHE B CA 1
ATOM 2029 C C . PHE B 1 78 ? 21.427 49.384 40.884 1.00 43.25 478 PHE B C 1
ATOM 2030 O O . PHE B 1 78 ? 22.279 49.953 40.187 1.00 38.77 478 PHE B O 1
ATOM 2038 N N . GLU B 1 79 ? 20.405 50.043 41.441 1.00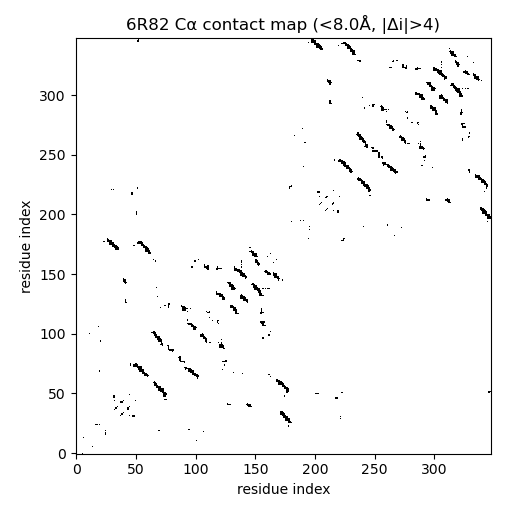 36.51 479 GLU B N 1
ATOM 2039 C CA . GLU B 1 79 ? 20.234 51.473 41.201 1.00 43.09 479 GLU B CA 1
ATOM 2040 C C . GLU B 1 79 ? 21.316 52.315 41.847 1.00 43.47 479 GLU B C 1
ATOM 2041 O O . GLU B 1 79 ? 21.330 53.528 41.635 1.00 43.94 479 GLU B O 1
ATOM 2047 N N . ARG B 1 80 ? 22.213 51.714 42.633 1.00 40.72 480 ARG B N 1
ATOM 2048 C CA . ARG B 1 80 ? 23.327 52.471 43.189 1.00 39.57 480 ARG B CA 1
ATOM 2049 C C . ARG B 1 80 ? 24.236 53.037 42.100 1.00 45.84 480 ARG B C 1
ATOM 2050 O O . ARG B 1 80 ? 25.030 53.942 42.378 1.00 52.21 480 ARG B O 1
ATOM 2058 N N . ASN B 1 81 ? 24.138 52.523 40.872 1.00 49.12 481 ASN B N 1
ATOM 2059 C CA . ASN B 1 81 ? 25.061 52.845 39.791 1.00 56.91 481 ASN B CA 1
ATOM 2060 C C . ASN B 1 81 ? 24.359 53.530 38.623 1.00 62.11 481 ASN B C 1
ATOM 2061 O O . ASN B 1 81 ? 24.795 53.406 37.478 1.00 69.18 481 ASN B O 1
ATOM 2066 N N . VAL B 1 82 ? 23.260 54.231 38.889 1.00 60.82 482 VAL B N 1
ATOM 2067 C CA . VAL B 1 82 ? 22.530 54.975 37.867 1.00 68.06 482 VAL B CA 1
ATOM 2068 C C . VAL B 1 82 ? 22.687 56.457 38.178 1.00 74.10 482 VAL B C 1
ATOM 2069 O O . VAL B 1 82 ? 22.733 56.853 39.352 1.00 74.32 482 VAL B O 1
ATOM 2073 N N . LYS B 1 83 ? 22.823 57.270 37.131 1.00 81.70 483 LYS B N 1
ATOM 2074 C CA . LYS B 1 83 ? 23.196 58.669 37.296 1.00 89.25 483 LYS B CA 1
ATOM 2075 C C . LYS B 1 83 ? 22.055 59.603 36.909 1.00 94.03 483 LYS B C 1
ATOM 2076 O O . LYS B 1 83 ? 21.240 59.296 36.032 1.00 94.91 483 LYS B O 1
ATOM 2082 N N . ASP B 1 84 ? 22.023 60.755 37.580 1.00 96.48 484 ASP B N 1
ATOM 2083 C CA . ASP B 1 84 ? 20.966 61.756 37.451 1.00 97.25 484 ASP B CA 1
ATOM 2084 C C . ASP B 1 84 ? 20.771 62.229 36.013 1.00 96.02 484 ASP B C 1
ATOM 2085 O O . ASP B 1 84 ? 20.013 63.166 35.761 1.00 101.05 484 ASP B O 1
ATOM 2090 N N . GLN B 1 90 ? 24.584 59.705 41.763 1.00 77.21 490 GLN B N 1
ATOM 2091 C CA . GLN B 1 90 ? 23.393 59.677 42.610 1.00 70.73 490 GLN B CA 1
ATOM 2092 C C . GLN B 1 90 ? 23.740 59.255 44.045 1.00 58.39 490 GLN B C 1
ATOM 2093 O O . GLN B 1 90 ? 24.217 58.143 44.280 1.00 65.87 490 GLN B O 1
ATOM 2099 N N . ALA B 1 91 ? 23.502 60.160 44.998 1.00 48.87 491 ALA B N 1
ATOM 2100 C CA . ALA B 1 91 ? 23.933 59.938 46.375 1.00 52.81 491 ALA B CA 1
ATOM 2101 C C . ALA B 1 91 ? 23.082 58.870 47.055 1.00 51.27 491 ALA B C 1
ATOM 2102 O O . ALA B 1 91 ? 23.607 57.903 47.620 1.00 51.80 491 ALA B O 1
ATOM 2104 N N . TYR B 1 92 ? 21.765 59.046 47.021 1.00 42.72 492 TYR B N 1
ATOM 2105 C CA . TYR B 1 92 ? 20.805 58.173 47.671 1.00 38.97 492 TYR B CA 1
ATOM 2106 C C . TYR B 1 92 ? 19.721 57.850 46.660 1.00 44.09 492 TYR B C 1
ATOM 2107 O O . TYR B 1 92 ? 19.454 58.652 45.758 1.00 42.33 492 TYR B O 1
ATOM 2116 N N . PHE B 1 93 ? 19.109 56.667 46.800 1.00 36.29 493 PHE B N 1
ATOM 2117 C CA . PHE B 1 93 ? 18.007 56.245 45.931 1.00 35.28 493 PHE B CA 1
ATOM 2118 C C . PHE B 1 93 ? 16.954 55.529 46.780 1.00 33.71 493 PHE B C 1
ATOM 2119 O O . PHE B 1 93 ? 17.079 55.427 47.999 1.00 34.23 493 PHE B O 1
ATOM 2127 N N . GLY B 1 94 ? 15.875 55.084 46.147 1.00 34.65 494 GLY B N 1
ATOM 2128 C CA . GLY B 1 94 ? 14.838 54.341 46.840 1.00 37.58 494 GLY B CA 1
ATOM 2129 C C . GLY B 1 94 ? 13.592 55.190 47.021 1.00 40.03 494 GLY B C 1
ATOM 2130 O O . GLY B 1 94 ? 13.531 56.350 46.608 1.00 38.84 494 GLY B O 1
ATOM 2131 N N . THR B 1 95 ? 12.576 54.589 47.639 1.00 37.41 495 THR B N 1
ATOM 2132 C CA . THR B 1 95 ? 11.301 55.278 47.814 1.00 38.04 495 THR B CA 1
ATOM 2133 C C . THR B 1 95 ? 10.895 55.263 49.281 1.00 38.71 495 THR B C 1
ATOM 2134 O O . THR B 1 95 ? 11.521 54.611 50.130 1.00 33.90 495 THR B O 1
ATOM 2138 N N . GLY B 1 96 ? 9.808 55.990 49.560 1.00 32.67 496 GLY B N 1
ATOM 2139 C CA . GLY B 1 96 ? 9.282 56.158 50.894 1.00 35.17 496 GLY B CA 1
ATOM 2140 C C . GLY B 1 96 ? 8.611 54.937 51.469 1.00 35.80 496 GLY B C 1
ATOM 2141 O O . GLY B 1 96 ? 8.150 54.999 52.611 1.00 37.96 496 GLY B O 1
ATOM 2142 N N . GLU B 1 97 ? 8.517 53.843 50.699 1.00 35.67 497 GLU B N 1
ATOM 2143 C CA . GLU B 1 97 ? 8.086 52.560 51.243 1.00 36.84 497 GLU B CA 1
ATOM 2144 C C . GLU B 1 97 ? 9.196 51.848 51.996 1.00 35.80 497 GLU B C 1
ATOM 2145 O O . GLU B 1 97 ? 8.907 50.919 52.758 1.00 33.99 497 GLU B O 1
ATOM 2151 N N . THR B 1 98 ? 10.454 52.251 51.799 1.00 32.65 498 THR B N 1
ATOM 2152 C CA . THR B 1 98 ? 11.551 51.735 52.615 1.00 31.14 498 THR B CA 1
ATOM 2153 C C . THR B 1 98 ? 11.303 52.043 54.092 1.00 34.45 498 THR B C 1
ATOM 2154 O O . THR B 1 98 ? 10.812 53.125 54.434 1.00 32.64 498 THR B O 1
ATOM 2158 N N . PHE B 1 99 ? 11.590 51.075 54.975 1.00 30.81 499 PHE B N 1
ATOM 2159 C CA . PHE B 1 99 ? 11.488 51.318 56.417 1.00 30.16 499 PHE B CA 1
ATOM 2160 C C . PHE B 1 99 ? 12.533 50.497 57.166 1.00 30.81 499 PHE B C 1
ATOM 2161 O O . PHE B 1 99 ? 13.041 49.498 56.659 1.00 32.13 499 PHE B O 1
ATOM 2169 N N . LEU B 1 100 ? 12.868 50.950 58.382 1.00 29.86 500 LEU B N 1
ATOM 2170 C CA . LEU B 1 100 ? 13.753 50.237 59.293 1.00 31.55 500 LEU B CA 1
ATOM 2171 C C . LEU B 1 100 ? 12.924 49.477 60.319 1.00 31.69 500 LEU B C 1
ATOM 2172 O O . LEU B 1 100 ? 11.785 49.829 60.598 1.00 33.21 500 LEU B O 1
ATOM 2177 N N . PHE B 1 101 ? 13.543 48.486 60.948 1.00 33.56 501 PHE B N 1
ATOM 2178 C CA . PHE B 1 101 ? 12.874 47.797 62.037 1.00 35.74 501 PHE B CA 1
ATOM 2179 C C . PHE B 1 101 ? 13.926 47.213 62.962 1.00 36.66 501 PHE B C 1
ATOM 2180 O O . PHE B 1 101 ? 15.065 46.946 62.558 1.00 36.12 501 PHE B O 1
ATOM 2188 N N . SER B 1 102 ? 13.529 47.009 64.214 1.00 37.16 502 SER B N 1
ATOM 2189 C CA . SER B 1 102 ? 14.262 46.113 65.088 1.00 39.04 502 SER B CA 1
ATOM 2190 C C . SER B 1 102 ? 13.327 44.988 65.519 1.00 35.54 502 SER B C 1
ATOM 2191 O O . SER B 1 102 ? 12.121 45.185 65.666 1.00 40.64 502 SER B O 1
ATOM 2194 N N . LEU B 1 103 ? 13.890 43.809 65.722 1.00 40.72 503 LEU B N 1
ATOM 2195 C CA . LEU B 1 103 ? 13.091 42.676 66.173 1.00 48.20 503 LEU B CA 1
ATOM 2196 C C . LEU B 1 103 ? 13.433 42.222 67.582 1.00 52.75 503 LEU B C 1
ATOM 2197 O O . LEU B 1 103 ? 12.547 41.756 68.297 1.00 50.33 503 LEU B O 1
ATOM 2202 N N . TYR B 1 104 ? 14.694 42.375 67.998 1.00 49.19 504 TYR B N 1
ATOM 2203 C CA . TYR B 1 104 ? 15.172 41.903 69.288 1.00 56.10 504 TYR B CA 1
ATOM 2204 C C . TYR B 1 104 ? 16.453 42.639 69.685 1.00 56.51 504 TYR B C 1
ATOM 2205 O O . TYR B 1 104 ? 17.434 42.632 68.927 1.00 49.77 504 TYR B O 1
ATOM 2214 N N . PRO B 1 105 ? 16.526 43.202 70.902 1.00 60.40 505 PRO B N 1
ATOM 2215 C CA . PRO B 1 105 ? 15.596 42.987 72.023 1.00 59.78 505 PRO B CA 1
ATOM 2216 C C . PRO B 1 105 ? 14.236 43.693 71.970 1.00 58.71 505 PRO B C 1
ATOM 2217 O O . PRO B 1 105 ? 13.336 43.247 72.669 1.00 58.97 505 PRO B O 1
ATOM 2221 N N . GLU B 1 106 ? 14.065 44.756 71.193 1.00 58.67 506 GLU B N 1
ATOM 2222 C CA . GLU B 1 106 ? 12.756 45.393 71.081 1.00 58.32 506 GLU B CA 1
ATOM 2223 C C . GLU B 1 106 ? 12.220 45.279 69.658 1.00 52.56 506 GLU B C 1
ATOM 2224 O O . GLU B 1 106 ? 12.989 45.256 68.694 1.00 51.66 506 GLU B O 1
ATOM 2230 N N . ARG B 1 107 ? 10.892 45.186 69.544 1.00 47.55 507 ARG B N 1
ATOM 2231 C CA . ARG B 1 107 ? 10.189 45.099 68.269 1.00 46.81 507 ARG B CA 1
ATOM 2232 C C . ARG B 1 107 ? 9.673 46.489 67.932 1.00 49.05 507 ARG B C 1
ATOM 2233 O O . ARG B 1 107 ? 8.882 47.049 68.692 1.00 48.99 507 ARG B O 1
ATOM 2241 N N . ALA B 1 108 ? 10.110 47.039 66.798 1.00 42.97 508 ALA B N 1
ATOM 2242 C CA . ALA B 1 108 ? 9.723 48.391 66.416 1.00 42.76 508 ALA B CA 1
ATOM 2243 C C . ALA B 1 108 ? 9.891 48.563 64.915 1.00 37.36 508 ALA B C 1
ATOM 2244 O O . ALA B 1 108 ? 10.916 48.174 64.355 1.00 42.11 508 ALA B O 1
ATOM 2246 N N . LYS B 1 109 ? 8.891 49.157 64.284 1.00 34.55 509 LYS B N 1
ATOM 2247 C CA . LYS B 1 109 ? 8.975 49.596 62.899 1.00 38.52 509 LYS B CA 1
ATOM 2248 C C . LYS B 1 109 ? 9.180 51.108 62.852 1.00 43.17 509 LYS B C 1
ATOM 2249 O O . LYS B 1 109 ? 8.452 51.859 63.516 1.00 40.58 509 LYS B O 1
ATOM 2255 N N . TYR B 1 110 ? 10.134 51.556 62.039 1.00 38.97 510 TYR B N 1
ATOM 2256 C CA . TYR B 1 110 ? 10.355 52.990 61.842 1.00 36.74 510 TYR B CA 1
ATOM 2257 C C . TYR B 1 110 ? 10.046 53.379 60.409 1.00 33.03 510 TYR B C 1
ATOM 2258 O O . TYR B 1 110 ? 10.898 53.221 59.520 1.00 32.64 510 TYR B O 1
ATOM 2267 N N . PRO B 1 111 ? 8.845 53.846 60.116 1.00 34.47 511 PRO B N 1
ATOM 2268 C CA . PRO B 1 111 ? 8.540 54.260 58.749 1.00 34.19 511 PRO B CA 1
ATOM 2269 C C . PRO B 1 111 ? 9.176 55.609 58.437 1.00 36.90 511 PRO B C 1
ATOM 2270 O O . PRO B 1 111 ? 9.651 56.322 59.320 1.00 38.29 511 PRO B O 1
ATOM 2274 N N . TRP B 1 112 ? 9.227 55.913 57.143 1.00 37.11 512 TRP B N 1
ATOM 2275 C CA . TRP B 1 112 ? 9.666 57.224 56.676 1.00 41.08 512 TRP B CA 1
ATOM 2276 C C . TRP B 1 112 ? 8.805 58.311 57.312 1.00 43.63 512 TRP B C 1
ATOM 2277 O O . TRP B 1 112 ? 7.576 58.194 57.347 1.00 38.32 512 TRP B O 1
ATOM 2288 N N . VAL B 1 113 ? 9.448 59.373 57.812 1.00 41.20 513 VAL B N 1
ATOM 2289 C CA . VAL B 1 113 ? 8.704 60.445 58.471 1.00 41.38 513 VAL B CA 1
ATOM 2290 C C . VAL B 1 113 ? 7.773 61.183 57.524 1.00 46.60 513 VAL B C 1
ATOM 2291 O O . VAL B 1 113 ? 6.884 61.906 57.986 1.00 49.21 513 VAL B O 1
ATOM 2295 N N . GLY B 1 114 ? 7.945 61.011 56.210 1.00 45.41 514 GLY B N 1
ATOM 2296 C CA . GLY B 1 114 ? 7.083 61.635 55.231 1.00 48.11 514 GLY B CA 1
ATOM 2297 C C . GLY B 1 114 ? 5.783 60.920 54.961 1.00 54.93 514 GLY B C 1
ATOM 2298 O O . GLY B 1 114 ? 4.948 61.430 54.207 1.00 58.24 514 GLY B O 1
ATOM 2299 N N . ILE B 1 115 ? 5.588 59.738 55.552 1.00 54.28 515 ILE B N 1
ATOM 2300 C CA . ILE B 1 115 ? 4.304 59.046 55.444 1.00 59.69 515 ILE B CA 1
ATOM 2301 C C . ILE B 1 115 ? 3.185 59.92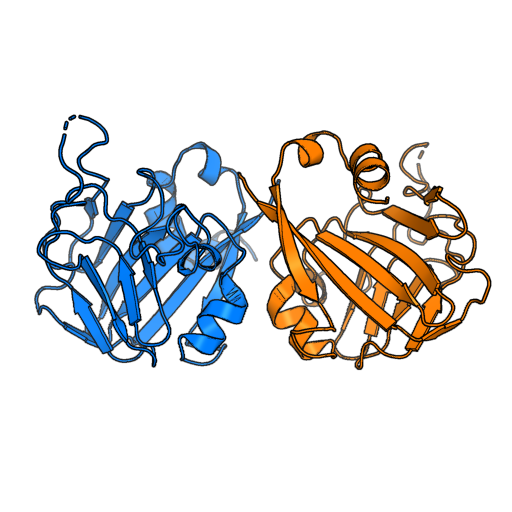2 56.006 1.00 66.93 515 ILE B C 1
ATOM 2302 O O . ILE B 1 115 ? 2.181 60.192 55.333 1.00 69.21 515 ILE B O 1
ATOM 2307 N N . GLU B 1 116 ? 3.355 60.399 57.240 1.00 71.22 516 GLU B N 1
ATOM 2308 C CA . GLU B 1 116 ? 2.373 61.280 57.875 1.00 77.86 516 GLU B CA 1
ATOM 2309 C C . GLU B 1 116 ? 2.859 62.730 57.911 1.00 77.94 516 GLU B C 1
ATOM 2310 O O . GLU B 1 116 ? 2.502 63.540 57.048 1.00 83.36 516 GLU B O 1
ATOM 2316 N N . ASP B 1 120 ? 7.000 68.799 51.609 1.00 92.49 520 ASP B N 1
ATOM 2317 C CA . ASP B 1 120 ? 6.569 68.799 53.003 1.00 95.47 520 ASP B CA 1
ATOM 2318 C C . ASP B 1 120 ? 7.746 69.112 53.929 1.00 94.80 520 ASP B C 1
ATOM 2319 O O . ASP B 1 120 ? 7.722 70.107 54.660 1.00 93.22 520 ASP B O 1
ATOM 2324 N N . LEU B 1 121 ? 8.763 68.251 53.900 1.00 92.76 521 LEU B N 1
ATOM 2325 C CA . LEU B 1 121 ? 9.996 68.406 54.666 1.00 84.62 521 LEU B CA 1
ATOM 2326 C C . LEU B 1 121 ? 11.172 68.538 53.701 1.00 79.05 521 LEU B C 1
ATOM 2327 O O . LEU B 1 121 ? 11.004 68.543 52.477 1.00 79.98 521 LEU B O 1
ATOM 2332 N N . GLY B 1 122 ? 12.380 68.628 54.262 1.00 71.43 522 GLY B N 1
ATOM 2333 C CA . GLY B 1 122 ? 13.556 68.870 53.451 1.00 71.85 522 GLY B CA 1
ATOM 2334 C C . GLY B 1 122 ? 14.050 67.649 52.678 1.00 66.91 522 GLY B C 1
ATOM 2335 O O . GLY B 1 122 ? 13.568 66.523 52.821 1.00 58.47 522 GLY B O 1
ATOM 2336 N N . HIS B 1 123 ? 15.058 67.896 51.836 1.00 64.65 523 HIS B N 1
ATOM 2337 C CA . HIS B 1 123 ? 15.690 66.811 51.096 1.00 63.45 523 HIS B CA 1
ATOM 2338 C C . HIS B 1 123 ? 16.410 65.836 52.027 1.00 59.88 523 HIS B C 1
ATOM 2339 O O . HIS B 1 123 ? 16.416 64.623 51.769 1.00 53.45 523 HIS B O 1
ATOM 2346 N N . SER B 1 124 ? 16.993 66.334 53.124 1.00 53.30 524 SER B N 1
ATOM 2347 C CA . SER B 1 124 ? 17.676 65.484 54.096 1.00 50.38 524 SER B CA 1
ATOM 2348 C C . SER B 1 124 ? 16.731 64.567 54.877 1.00 50.12 524 SER B C 1
ATOM 2349 O O . SER B 1 124 ? 17.207 63.833 55.745 1.00 46.52 524 SER B O 1
ATOM 2352 N N . SER B 1 125 ? 15.424 64.585 54.610 1.00 46.77 525 SER B N 1
ATOM 2353 C CA . SER B 1 125 ? 14.479 63.684 55.262 1.00 46.32 525 SER B CA 1
ATOM 2354 C C . SER B 1 125 ? 13.964 62.594 54.333 1.00 41.35 525 SER B C 1
ATOM 2355 O O . SER B 1 125 ? 13.018 61.886 54.695 1.00 42.08 525 SER B O 1
ATOM 2358 N N . GLU B 1 126 ? 14.530 62.473 53.133 1.00 40.28 526 GLU B N 1
ATOM 2359 C CA . GLU B 1 126 ? 14.107 61.522 52.109 1.00 38.50 526 GLU B CA 1
ATOM 2360 C C . GLU B 1 126 ? 15.309 60.804 51.517 1.00 32.29 526 GLU B C 1
ATOM 2361 O O . GLU B 1 126 ? 15.431 60.661 50.299 1.00 35.59 526 GLU B O 1
ATOM 2367 N N . LEU B 1 127 ? 16.213 60.336 52.385 1.00 35.79 527 LEU B N 1
ATOM 2368 C CA . LEU B 1 127 ? 17.461 59.674 52.009 1.00 35.13 527 LEU B CA 1
ATOM 2369 C C . LEU B 1 127 ? 17.347 58.203 52.420 1.00 37.05 527 LEU B C 1
ATOM 2370 O O . LEU B 1 127 ? 17.483 57.874 53.601 1.00 34.72 527 LEU B O 1
ATOM 2375 N N . PHE B 1 128 ? 17.087 57.324 51.448 1.00 32.59 528 PHE B N 1
ATOM 2376 C CA . PHE B 1 128 ? 16.651 55.970 51.777 1.00 34.73 528 PHE B CA 1
ATOM 2377 C C . PHE B 1 128 ? 17.794 54.960 51.736 1.00 31.63 528 PHE B C 1
ATOM 2378 O O . PHE B 1 128 ? 18.180 54.444 52.784 1.00 38.14 528 PHE B O 1
ATOM 2386 N N . MET B 1 129 ? 18.339 54.688 50.552 1.00 33.41 529 MET B N 1
ATOM 2387 C CA . MET B 1 129 ? 19.388 53.690 50.340 1.00 38.13 529 MET B CA 1
ATOM 2388 C C . MET B 1 129 ? 20.596 54.345 49.677 1.00 33.49 529 MET B C 1
ATOM 2389 O O . MET B 1 129 ? 20.429 55.187 48.801 1.00 33.96 529 MET B O 1
ATOM 2394 N N . ALA B 1 130 ? 21.810 53.922 50.043 1.00 35.60 530 ALA B N 1
ATOM 2395 C CA . ALA B 1 130 ? 23.005 54.319 49.297 1.00 33.74 530 ALA B CA 1
ATOM 2396 C C . ALA B 1 130 ? 24.013 53.182 49.355 1.00 35.15 530 ALA B C 1
ATOM 2397 O O . ALA B 1 130 ? 24.067 52.457 50.348 1.00 38.01 530 ALA B O 1
ATOM 2399 N N . ALA B 1 131 ? 24.808 53.026 48.285 1.00 37.07 531 ALA B N 1
ATOM 2400 C CA . ALA B 1 131 ? 25.735 51.903 48.181 1.00 37.55 531 ALA B CA 1
ATOM 2401 C C . ALA B 1 131 ? 26.833 52.188 47.167 1.00 37.96 531 ALA B C 1
ATOM 2402 O O . ALA B 1 131 ? 26.612 52.879 46.170 1.00 38.49 531 ALA B O 1
ATOM 2404 N N . ASP B 1 132 ? 28.002 51.607 47.414 1.00 38.39 532 ASP B N 1
ATOM 2405 C CA . ASP B 1 132 ? 29.070 51.532 46.417 1.00 43.36 532 ASP B CA 1
ATOM 2406 C C . ASP B 1 132 ? 29.913 50.297 46.740 1.00 48.08 532 ASP B C 1
ATOM 2407 O O . ASP B 1 132 ? 29.478 49.416 47.489 1.00 39.86 532 ASP B O 1
ATOM 2412 N N . SER B 1 133 ? 31.135 50.233 46.203 1.00 49.17 533 SER B N 1
ATOM 2413 C CA . SER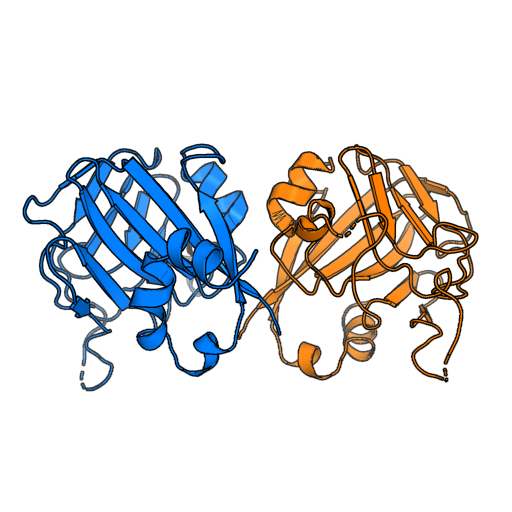 B 1 133 ? 31.934 49.033 46.434 1.00 49.54 533 SER B CA 1
ATOM 2414 C C . SER B 1 133 ? 32.504 48.971 47.845 1.00 47.52 533 SER B C 1
ATOM 2415 O O . SER B 1 133 ? 32.979 47.911 48.254 1.00 54.05 533 SER B O 1
ATOM 2418 N N . LYS B 1 134 ? 32.469 50.071 48.597 1.00 49.13 534 LYS B N 1
ATOM 2419 C CA . LYS B 1 134 ? 33.044 50.107 49.934 1.00 49.80 534 LYS B CA 1
ATOM 2420 C C . LYS B 1 134 ? 32.020 49.966 51.050 1.00 42.67 534 LYS B C 1
ATOM 2421 O O . LYS B 1 134 ? 32.407 49.630 52.170 1.00 42.21 534 LYS B O 1
ATOM 2427 N N . MET B 1 135 ? 30.745 50.251 50.800 1.00 41.61 535 MET B N 1
ATOM 2428 C CA . MET B 1 135 ? 29.768 50.249 51.884 1.00 39.18 535 MET B CA 1
ATOM 2429 C C . MET B 1 135 ? 28.369 50.136 51.303 1.00 37.65 535 MET B C 1
ATOM 2430 O O . MET B 1 135 ? 28.159 50.305 50.101 1.00 41.05 535 MET B O 1
ATOM 2435 N N . ILE B 1 136 ? 27.412 49.825 52.184 1.00 35.73 536 ILE B N 1
ATOM 2436 C CA . ILE B 1 136 ? 25.988 49.994 51.933 1.00 37.55 536 ILE B CA 1
ATOM 2437 C C . ILE B 1 136 ? 25.434 50.695 53.157 1.00 33.09 536 ILE B C 1
ATOM 2438 O O . ILE B 1 136 ? 25.921 50.505 54.272 1.00 36.54 536 ILE B O 1
ATOM 2443 N N . THR B 1 137 ? 24.381 51.475 52.958 1.00 31.66 537 THR B N 1
ATOM 2444 C CA . THR B 1 137 ? 23.815 52.182 54.085 1.00 35.67 537 THR B CA 1
ATOM 2445 C C . THR B 1 137 ? 22.354 52.451 53.794 1.00 31.98 537 THR B C 1
ATOM 2446 O O . THR B 1 137 ? 21.934 52.513 52.635 1.00 33.31 537 THR B O 1
ATOM 2450 N N . ILE B 1 138 ? 21.571 52.535 54.859 1.00 34.28 538 ILE B N 1
ATOM 2451 C CA . ILE B 1 138 ? 20.145 52.772 54.751 1.00 33.72 538 ILE B CA 1
ATOM 2452 C C . ILE B 1 138 ? 19.783 53.853 55.749 1.00 32.70 538 ILE B C 1
ATOM 2453 O O . ILE B 1 138 ? 20.185 53.782 56.913 1.00 40.02 538 ILE B O 1
ATOM 2458 N N . GLY B 1 139 ? 19.022 54.847 55.300 1.00 30.64 539 GLY B N 1
ATOM 2459 C CA . GLY B 1 139 ? 18.576 55.892 56.196 1.00 37.32 539 GLY B CA 1
ATOM 2460 C C . GLY B 1 139 ? 19.615 56.988 56.381 1.00 38.73 539 GLY B C 1
ATOM 2461 O O . GLY B 1 139 ? 20.625 56.785 57.059 1.00 38.97 539 GLY B O 1
ATOM 2462 N N . GLY B 1 140 ? 19.356 58.165 55.810 1.00 37.04 540 GLY B N 1
ATOM 2463 C CA . GLY B 1 140 ? 20.287 59.271 55.853 1.00 39.67 540 GLY B CA 1
ATOM 2464 C C . GLY B 1 140 ? 19.683 60.546 56.427 1.00 40.41 540 GLY B C 1
ATOM 2465 O O . GLY B 1 140 ? 18.513 60.605 56.830 1.00 36.41 540 GLY B O 1
ATOM 2466 N N . GLY B 1 141 ? 20.516 61.585 56.440 1.00 40.56 541 GLY B N 1
ATOM 2467 C CA . GLY B 1 141 ? 20.110 62.839 57.043 1.00 39.05 541 GLY B CA 1
ATOM 2468 C C . GLY B 1 141 ? 20.597 62.930 58.475 1.00 41.16 541 GLY B C 1
ATOM 2469 O O . GLY B 1 141 ? 20.072 62.244 59.359 1.00 36.58 541 GLY B O 1
ATOM 2470 N N . GLU B 1 142 ? 21.614 63.762 58.717 1.00 36.02 542 GLU B N 1
ATOM 2471 C CA . GLU B 1 142 ? 22.163 63.943 60.065 1.00 36.39 542 GLU B CA 1
ATOM 2472 C C . GLU B 1 142 ? 22.492 62.602 60.727 1.00 39.17 542 GLU B C 1
ATOM 2473 O O . GLU B 1 142 ? 22.206 62.379 61.906 1.00 39.82 542 GLU B O 1
ATOM 2479 N N . GLY B 1 143 ? 23.072 61.691 59.952 1.00 39.52 543 GLY B N 1
ATOM 2480 C CA . GLY B 1 143 ? 23.330 60.348 60.439 1.00 41.00 543 GLY B CA 1
ATOM 2481 C C . GLY B 1 143 ? 23.155 59.265 59.388 1.00 43.41 543 GLY B C 1
ATOM 2482 O O . GLY B 1 143 ? 22.654 59.525 58.287 1.00 39.56 543 GLY B O 1
ATOM 2483 N N . GLN B 1 144 ? 23.596 58.047 59.718 1.00 41.42 544 GLN B N 1
ATOM 2484 C CA . GLN B 1 144 ? 23.378 56.854 58.912 1.00 37.48 544 GLN B CA 1
ATOM 2485 C C . GLN B 1 144 ? 22.688 55.808 59.792 1.00 40.46 544 GLN B C 1
ATOM 2486 O O . GLN B 1 144 ? 23.270 55.335 60.773 1.00 40.16 544 GLN B O 1
ATOM 2492 N N . ALA B 1 145 ? 21.447 55.452 59.453 1.00 38.50 545 ALA B N 1
ATOM 2493 C CA . ALA B 1 145 ? 20.691 54.571 60.347 1.00 37.27 545 ALA B CA 1
ATOM 2494 C C . ALA B 1 145 ? 21.319 53.182 60.422 1.00 34.98 545 ALA B C 1
ATOM 2495 O O . ALA B 1 145 ? 21.444 52.608 61.506 1.00 37.75 545 ALA B O 1
ATOM 2497 N N . ILE B 1 146 ? 21.710 52.625 59.279 1.00 36.38 546 ILE B N 1
ATOM 2498 C CA . ILE B 1 146 ? 22.463 51.377 59.197 1.00 33.98 546 ILE B CA 1
ATOM 2499 C C . ILE B 1 146 ? 23.607 51.625 58.234 1.00 37.30 546 ILE B C 1
ATOM 2500 O O . ILE B 1 146 ? 23.377 52.126 57.129 1.00 37.98 546 ILE B O 1
ATOM 2505 N N . TRP B 1 147 ? 24.818 51.236 58.626 1.00 33.22 547 TRP B N 1
ATOM 2506 C CA . TRP B 1 147 ? 25.988 51.316 57.768 1.00 38.70 547 TRP B CA 1
ATOM 2507 C C . TRP B 1 147 ? 26.800 50.042 57.935 1.00 35.32 547 TRP B C 1
ATOM 2508 O O . TRP B 1 147 ? 26.964 49.564 59.056 1.00 40.92 547 TRP B O 1
ATOM 2519 N N . MET B 1 148 ? 27.314 49.499 56.827 1.00 38.88 548 MET B N 1
ATOM 2520 C CA . MET B 1 148 ? 28.103 48.272 56.860 1.00 42.73 548 MET B CA 1
ATOM 2521 C C . MET B 1 148 ? 29.234 48.358 55.849 1.00 41.59 548 MET B C 1
ATOM 2522 O O . MET B 1 148 ? 29.087 48.957 54.779 1.00 39.30 548 MET B O 1
ATOM 2527 N N . ASP B 1 149 ? 30.345 47.695 56.174 1.00 42.73 549 ASP B N 1
ATOM 2528 C CA . ASP B 1 149 ? 31.560 47.745 55.379 1.00 41.93 549 ASP B CA 1
ATOM 2529 C C . ASP B 1 149 ? 31.554 46.702 54.259 1.00 46.42 549 ASP B C 1
ATOM 2530 O O . ASP B 1 149 ? 30.638 45.884 54.122 1.00 47.11 549 ASP B O 1
ATOM 2535 N N . GLU B 1 150 ? 32.634 46.717 53.472 1.00 46.00 550 GLU B N 1
ATOM 2536 C CA . GLU B 1 150 ? 32.779 45.882 52.284 1.00 49.38 550 GLU B CA 1
ATOM 2537 C C . GLU B 1 150 ? 32.957 44.399 52.595 1.00 44.89 550 GLU B C 1
ATOM 2538 O O . GLU B 1 150 ? 32.837 43.572 51.684 1.00 47.51 550 GLU B O 1
ATOM 2544 N N . ASN B 1 151 ? 33.300 44.047 53.829 1.00 45.58 551 ASN B N 1
ATOM 2545 C CA . ASN B 1 151 ? 33.432 42.655 54.243 1.00 49.08 551 ASN B CA 1
ATOM 2546 C C . ASN B 1 151 ? 32.187 42.131 54.932 1.00 47.71 551 ASN B C 1
ATOM 2547 O O . ASN B 1 151 ? 32.166 40.961 55.320 1.00 50.99 551 ASN B O 1
ATOM 2552 N N . ILE B 1 152 ? 31.169 42.974 55.111 1.00 46.66 552 ILE B N 1
ATOM 2553 C CA . ILE B 1 152 ? 29.953 42.646 55.850 1.00 48.64 552 ILE B CA 1
ATOM 2554 C C . ILE B 1 152 ? 30.357 42.049 57.190 1.00 47.42 552 ILE B C 1
ATOM 2555 O O . ILE B 1 152 ? 29.819 41.028 57.628 1.00 43.32 552 ILE B O 1
ATOM 2560 N N . ARG B 1 153 ? 31.324 42.681 57.845 1.00 51.18 553 ARG B N 1
ATOM 2561 C CA . ARG B 1 153 ? 31.751 42.275 59.173 1.00 46.86 553 ARG B CA 1
ATOM 2562 C C . ARG B 1 153 ? 31.322 43.283 60.229 1.00 51.29 553 ARG B C 1
ATOM 2563 O O . ARG B 1 153 ? 30.516 42.959 61.108 1.00 50.79 553 ARG B O 1
ATOM 2571 N N . PHE B 1 154 ? 31.831 44.508 60.162 1.00 49.06 554 PHE B N 1
ATOM 2572 C CA . PHE B 1 154 ? 31.498 45.518 61.149 1.00 48.83 554 PHE B CA 1
ATOM 2573 C C . PHE B 1 154 ? 30.518 46.521 60.556 1.00 45.83 554 PHE B C 1
ATOM 2574 O O . PHE B 1 154 ? 30.488 46.755 59.346 1.00 47.72 554 PHE B O 1
ATOM 2582 N N . GLY B 1 155 ? 29.689 47.089 61.421 1.00 44.72 555 GLY B N 1
ATOM 2583 C CA . GLY B 1 155 ? 28.781 48.126 60.995 1.00 43.62 555 GLY B CA 1
ATOM 2584 C C . GLY B 1 155 ? 28.434 49.027 62.154 1.00 43.59 555 GLY B C 1
ATOM 2585 O O . GLY B 1 155 ? 28.931 48.868 63.269 1.00 47.76 555 GLY B O 1
ATOM 2586 N N . LYS B 1 156 ? 27.553 49.977 61.887 1.00 38.40 556 LYS B N 1
ATOM 2587 C CA . LYS B 1 156 ? 27.112 50.850 62.953 1.00 41.12 556 LYS B CA 1
ATOM 2588 C C . LYS B 1 156 ? 25.677 51.236 62.675 1.00 37.83 556 LYS B C 1
ATOM 2589 O O . LYS B 1 156 ? 25.280 51.384 61.519 1.00 38.70 556 LYS B O 1
ATOM 2595 N N . THR B 1 157 ? 24.901 51.387 63.730 1.00 38.23 557 THR B N 1
ATOM 2596 C CA . THR B 1 157 ? 23.569 51.942 63.610 1.00 42.13 557 THR B CA 1
ATOM 2597 C C . THR B 1 157 ? 23.465 53.160 64.512 1.00 38.18 557 THR B C 1
ATOM 2598 O O . THR B 1 157 ? 24.135 53.241 65.542 1.00 44.50 557 THR B O 1
ATOM 2602 N N . ASP B 1 158 ? 22.598 54.094 64.125 1.00 44.63 558 ASP B N 1
ATOM 2603 C CA . ASP B 1 158 ? 22.538 55.426 64.715 1.00 40.79 558 ASP B CA 1
ATOM 2604 C C . ASP B 1 158 ? 21.263 56.085 64.206 1.00 41.87 558 ASP B C 1
ATOM 2605 O O . ASP B 1 158 ? 20.614 55.584 63.285 1.00 41.83 558 ASP B O 1
ATOM 2610 N N . SER B 1 159 ? 20.899 57.207 64.815 1.00 42.88 559 SER B N 1
ATOM 2611 C CA . SER B 1 159 ? 19.706 57.927 64.386 1.00 39.05 559 SER B CA 1
ATOM 2612 C C . SER B 1 159 ? 19.924 58.626 63.041 1.00 43.64 559 SER B C 1
ATOM 2613 O O . SER B 1 159 ? 21.055 58.872 62.609 1.00 41.31 559 SER B O 1
ATOM 2616 N N . CYS B 1 160 ? 18.810 58.950 62.378 1.00 38.66 560 CYS B N 1
ATOM 2617 C CA . CYS B 1 160 ? 18.854 59.737 61.155 1.00 38.69 560 CYS B CA 1
ATOM 2618 C C . CYS B 1 160 ? 17.539 60.493 61.013 1.00 41.10 560 CYS B C 1
ATOM 2619 O O . CYS B 1 160 ? 16.545 60.178 61.668 1.00 39.21 560 CYS B O 1
ATOM 2622 N N . LYS B 1 161 ? 17.548 61.505 60.143 1.00 40.31 561 LYS B N 1
ATOM 2623 C CA . LYS B 1 161 ? 16.366 62.345 59.957 1.00 44.04 561 LYS B CA 1
ATOM 2624 C C . LYS B 1 161 ? 15.286 61.654 59.140 1.00 41.99 561 LYS B C 1
ATOM 2625 O O . LYS B 1 161 ? 14.098 61.960 59.297 1.00 42.65 561 LYS B O 1
ATOM 2631 N N . THR B 1 162 ? 15.674 60.777 58.219 1.00 37.17 562 THR B N 1
ATOM 2632 C CA . THR B 1 162 ? 14.688 60.188 57.325 1.00 37.86 562 THR B CA 1
ATOM 2633 C C . THR B 1 162 ? 13.722 59.278 58.080 1.00 34.20 562 THR B C 1
ATOM 2634 O O . THR B 1 162 ? 12.543 59.213 57.739 1.00 35.08 562 THR B O 1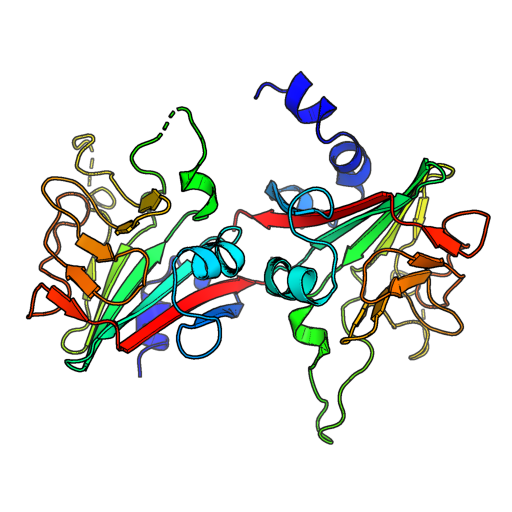
ATOM 2638 N N . PHE B 1 163 ? 14.189 58.613 59.125 1.00 34.74 563 PHE B N 1
ATOM 2639 C CA . PHE B 1 163 ? 13.361 57.687 59.886 1.00 41.18 563 PHE B CA 1
ATOM 2640 C C . PHE B 1 163 ? 13.178 58.087 61.347 1.00 42.77 563 PHE B C 1
ATOM 2641 O O . PHE B 1 163 ? 12.289 57.539 62.011 1.00 39.08 563 PHE B O 1
ATOM 2649 N N . ASN B 1 164 ? 13.987 59.027 61.862 1.00 42.80 564 ASN B N 1
ATOM 2650 C CA . ASN B 1 164 ? 13.866 59.542 63.233 1.00 43.09 564 ASN B CA 1
ATOM 2651 C C . ASN B 1 164 ? 13.911 58.420 64.277 1.00 44.19 564 ASN B C 1
ATOM 2652 O O . ASN B 1 164 ? 13.198 58.449 65.278 1.00 41.73 564 ASN B O 1
ATOM 2657 N N . ASN B 1 165 ? 14.755 57.436 64.048 1.00 42.92 565 ASN B N 1
ATOM 2658 C CA . ASN B 1 165 ? 14.931 56.205 64.806 1.00 40.63 565 ASN B CA 1
ATOM 2659 C C . ASN B 1 165 ? 16.000 56.369 65.881 1.00 47.13 565 ASN B C 1
ATOM 2660 O O . ASN B 1 165 ? 16.961 57.113 65.692 1.00 44.74 565 ASN B O 1
ATOM 2665 N N . PRO B 1 166 ? 15.907 55.655 67.000 1.00 46.48 566 PRO B N 1
ATOM 2666 C CA . PRO B 1 166 ? 17.089 55.460 67.849 1.00 42.34 566 PRO B CA 1
ATOM 2667 C C . PRO B 1 166 ? 18.033 54.483 67.179 1.00 45.49 566 PRO B C 1
ATOM 2668 O O . PRO B 1 166 ? 17.632 53.808 66.219 1.00 48.66 566 PRO B O 1
ATOM 2672 N N . PRO B 1 167 ? 19.280 54.372 67.639 1.00 46.05 567 PRO B N 1
ATOM 2673 C CA . PRO B 1 167 ? 20.131 53.271 67.180 1.00 43.58 567 PRO B CA 1
ATOM 2674 C C . PRO B 1 167 ? 19.365 51.955 67.252 1.00 49.28 567 PRO B C 1
ATOM 2675 O O . PRO B 1 167 ? 18.637 51.695 68.211 1.00 46.87 567 PRO B O 1
ATOM 2679 N N . LEU B 1 168 ? 19.487 51.141 66.201 1.00 48.42 568 LEU B N 1
ATOM 2680 C CA . LEU B 1 168 ? 18.632 49.960 66.080 1.00 48.08 568 LEU B CA 1
ATOM 2681 C C . LEU B 1 168 ? 19.029 48.845 67.033 1.00 51.49 568 LEU B C 1
ATOM 2682 O O . LEU B 1 168 ? 18.234 47.925 67.258 1.00 53.00 568 LEU B O 1
ATOM 2687 N N . CYS B 1 169 ? 20.237 48.895 67.572 1.00 52.08 569 CYS B N 1
ATOM 2688 C CA . CYS B 1 169 ? 20.667 48.035 68.656 1.00 59.74 569 CYS B CA 1
ATOM 2689 C C . CYS B 1 169 ? 21.314 48.899 69.728 1.00 65.08 569 CYS B C 1
ATOM 2690 O O . CYS B 1 169 ? 21.861 49.965 69.422 1.00 59.33 569 CYS B O 1
ATOM 2693 N N . PRO B 1 170 ? 21.238 48.485 70.997 1.00 65.18 570 PRO B N 1
ATOM 2694 C CA . PRO B 1 170 ? 21.713 49.359 72.091 1.00 65.81 570 PRO B CA 1
ATOM 2695 C C . PRO B 1 170 ? 23.192 49.725 72.020 1.00 66.91 570 PRO B C 1
ATOM 2696 O O . PRO B 1 170 ? 23.581 50.770 72.559 1.00 69.67 570 PRO B O 1
ATOM 2700 N N . SER B 1 171 ? 24.022 48.916 71.359 1.00 67.92 571 SER B N 1
ATOM 2701 C CA . SER B 1 171 ? 25.469 49.093 71.376 1.00 62.57 571 SER B CA 1
ATOM 2702 C C . SER B 1 171 ? 25.977 50.116 70.363 1.00 66.53 571 SER B C 1
ATOM 2703 O O . SER B 1 171 ? 27.157 50.484 70.424 1.00 61.36 571 SER B O 1
ATOM 2706 N N . GLY B 1 172 ? 25.138 50.563 69.423 1.00 66.84 572 GLY B N 1
ATOM 2707 C CA . GLY B 1 172 ? 25.578 51.464 68.372 1.00 55.70 572 GLY B CA 1
ATOM 2708 C C . GLY B 1 172 ? 26.408 50.773 67.307 1.00 53.86 572 GLY B C 1
ATOM 2709 O O . GLY B 1 172 ? 25.942 50.550 66.185 1.00 54.54 572 GLY B O 1
ATOM 2710 N N . ASP B 1 173 ? 27.647 50.437 67.636 1.00 53.47 573 ASP B N 1
ATOM 2711 C CA . ASP B 1 173 ? 28.446 49.617 66.743 1.00 54.75 573 ASP B CA 1
ATOM 2712 C C . ASP B 1 173 ? 28.099 48.139 66.928 1.00 53.65 573 ASP B C 1
ATOM 2713 O O . ASP B 1 173 ? 27.568 47.719 67.960 1.00 53.57 573 ASP B O 1
ATOM 2718 N N . PHE B 1 174 ? 28.387 47.351 65.898 1.00 50.84 574 PHE B N 1
ATOM 2719 C CA . PHE B 1 174 ? 28.071 45.932 65.951 1.00 50.25 574 PHE B CA 1
ATOM 2720 C C . PHE B 1 174 ? 28.995 45.195 65.006 1.00 49.18 574 PHE B C 1
ATOM 2721 O O . PHE B 1 174 ? 29.583 45.781 64.090 1.00 48.57 574 PHE B O 1
ATOM 2729 N N . GLU B 1 175 ? 29.126 43.900 65.265 1.00 47.68 575 GLU B N 1
ATOM 2730 C CA . GLU B 1 175 ? 29.728 42.955 64.346 1.00 44.37 575 GLU B CA 1
ATOM 2731 C C . GLU B 1 175 ? 28.633 42.024 63.843 1.00 46.09 575 GLU B C 1
ATOM 2732 O O . GLU B 1 175 ? 27.786 41.578 64.622 1.00 44.94 575 GLU B O 1
ATOM 2738 N N . ILE B 1 176 ? 28.659 41.726 62.550 1.00 47.05 576 ILE B N 1
ATOM 2739 C CA . ILE B 1 176 ? 27.599 40.933 61.931 1.00 48.83 576 ILE B CA 1
ATOM 2740 C C . ILE B 1 176 ? 27.881 39.455 62.177 1.00 46.17 576 ILE B C 1
ATOM 2741 O O . ILE B 1 176 ? 28.916 38.938 61.747 1.00 45.32 576 ILE B O 1
ATOM 2746 N N . ARG B 1 177 ? 26.960 38.771 62.865 1.00 46.18 577 ARG B N 1
ATOM 2747 C CA . ARG B 1 177 ? 27.065 37.313 62.969 1.00 49.11 577 ARG B CA 1
ATOM 2748 C C . ARG B 1 177 ? 26.481 36.628 61.740 1.00 47.70 577 ARG B C 1
ATOM 2749 O O . ARG B 1 177 ? 27.103 35.728 61.167 1.00 43.67 577 ARG B O 1
ATOM 2757 N N . VAL B 1 178 ? 25.275 37.028 61.333 1.00 46.74 578 VAL B N 1
ATOM 2758 C CA . VAL B 1 178 ? 24.650 36.531 60.116 1.00 42.97 578 VAL B CA 1
ATOM 2759 C C . VAL B 1 178 ? 23.920 37.689 59.445 1.00 40.36 578 VAL B C 1
ATOM 2760 O O . VAL B 1 178 ? 23.205 38.445 60.111 1.00 38.50 578 VAL B O 1
ATOM 2764 N N . LEU B 1 179 ? 24.079 37.816 58.128 1.00 40.25 579 LEU B N 1
ATOM 2765 C CA . LEU B 1 179 ? 23.229 38.694 57.334 1.00 42.85 579 LEU B CA 1
ATOM 2766 C C . LEU B 1 179 ? 22.463 37.858 56.312 1.00 39.83 579 LEU B C 1
ATOM 2767 O O . LEU B 1 179 ? 23.027 36.963 55.670 1.00 42.52 579 LEU B O 1
ATOM 2772 N N . GLU B 1 180 ? 21.170 38.132 56.184 1.00 33.81 580 GLU B N 1
ATOM 2773 C CA . GLU B 1 180 ? 20.313 37.457 55.220 1.00 37.87 580 GLU B CA 1
ATOM 2774 C C . GLU B 1 180 ? 19.512 38.481 54.427 1.00 35.06 580 GLU B C 1
ATOM 2775 O O . GLU B 1 180 ? 19.083 39.504 54.976 1.00 33.79 580 GLU B O 1
ATOM 2781 N N . VAL B 1 181 ? 19.250 38.172 53.151 1.00 31.50 581 VAL B N 1
ATOM 2782 C CA . VAL B 1 181 ? 18.410 39.026 52.302 1.00 33.73 581 VAL B CA 1
ATOM 2783 C C . VAL B 1 181 ? 17.353 38.173 51.625 1.00 32.02 581 VAL B C 1
ATOM 2784 O O . VAL B 1 181 ? 17.676 37.149 51.006 1.00 28.47 581 VAL B O 1
ATOM 2788 N N . TYR B 1 182 ? 16.100 38.623 51.705 1.00 29.48 582 TYR B N 1
ATOM 2789 C CA . TYR B 1 182 ? 14.946 37.935 51.148 1.00 31.75 582 TYR B CA 1
ATOM 2790 C C . TYR B 1 182 ? 14.328 38.772 50.038 1.00 34.53 582 TYR B C 1
ATOM 2791 O O . TYR B 1 182 ? 14.294 40.008 50.124 1.00 30.47 582 TYR B O 1
ATOM 2800 N N . GLY B 1 183 ? 13.818 38.094 49.011 1.00 29.22 583 GLY B N 1
ATOM 2801 C CA . GLY B 1 183 ? 13.064 38.738 47.951 1.00 31.03 583 GLY B CA 1
ATOM 2802 C C . GLY B 1 183 ? 11.684 38.138 47.864 1.00 35.08 583 GLY B C 1
ATOM 2803 O O . GLY B 1 183 ? 11.310 37.309 48.713 1.00 32.99 583 GLY B O 1
ATOM 2804 N N . PHE B 1 184 ? 10.916 38.530 46.854 1.00 30.94 584 PHE B N 1
ATOM 2805 C CA . PHE B 1 184 ? 9.540 38.060 46.733 1.00 36.84 584 PHE B CA 1
ATOM 2806 C C . PHE B 1 184 ? 9.268 37.673 45.287 1.00 39.44 584 PHE B C 1
ATOM 2807 O O . PHE B 1 184 ? 9.702 38.369 44.364 1.00 38.42 584 PHE B O 1
ATOM 2815 N N . VAL B 1 185 ? 8.565 36.551 45.087 1.00 33.65 585 VAL B N 1
ATOM 2816 C CA . VAL B 1 185 ? 8.168 36.123 43.755 1.00 36.71 585 VAL B CA 1
ATOM 2817 C C . VAL B 1 185 ? 6.667 35.844 43.721 1.00 37.90 585 VAL B C 1
ATOM 2818 O O . VAL B 1 185 ? 6.003 35.711 44.753 1.00 38.52 585 VAL B O 1
ATOM 2822 N N . GLY B 1 186 ? 6.143 35.748 42.500 1.00 40.22 586 GLY B N 1
ATOM 2823 C CA . GLY B 1 186 ? 4.755 35.378 42.272 1.00 46.69 586 GLY B CA 1
ATOM 2824 C C . GLY B 1 186 ? 3.943 36.341 41.421 1.00 51.21 586 GLY B C 1
ATOM 2825 O O . GLY B 1 186 ? 2.706 36.332 41.498 1.00 47.76 586 GLY B O 1
ATOM 2826 N N . ILE B 1 187 ? 4.603 37.183 40.623 1.00 42.67 587 ILE B N 1
ATOM 2827 C CA . ILE B 1 187 ? 3.880 38.072 39.710 1.00 50.44 587 ILE B CA 1
ATOM 2828 C C . ILE B 1 187 ? 3.252 37.263 38.573 1.00 56.99 587 ILE B C 1
ATOM 2829 O O . ILE B 1 187 ? 2.034 37.086 38.518 1.00 59.44 587 ILE B O 1
#

Sequence (348 aa):
KNFIKTWTDRQFLFTLWSWLPVRITMYQPVLLYTTEEHGCSLTTFYVRVEQHEPTLLMIKTCNNEVFGAYCSSRWFERNVKDDKGQRQAYFGTGETFLFSLYPERAKYPWVGIELGHSSELFMAADSKMITIGGGEGQAIWMDENIRFGKTDSCKTFNNPPLCPSGDFEIRVLEVYGFVGIQFLFTLWSWLPVRITMYQPVLLYTTEEHGCSLTTFYVRVEQHEPTLLMIKTCNNEVFGAYCSSRWFERNVKDQAYFGTGETFLFSLYPERAKYPWVGIEDLGHSSELFMAADSKMITIGGGEGQAIWMDENIRFGKTDSCKTFNNPPLCPSGDFEIRVLEVYGFVGI

B-factor: mean 48.89, std 13.66, range [28.33, 104.76]

Foldseek 3Di:
DDPVVVCVVPVVCVVCLVVADPVQSVWDKDWQDKCVPQAFFVVSVCVRFQQFPFKWKWFQFPVRWIWTKTFGHGNVLLQDADPVRHGDFADGFQSIWIFTDPPDGDIFGFPPPVDDPQLTGAWGDDQFWTFGAAHPFTQWIAGRRNFKIFGAAGNRRRDHNSDPDGITTTPMMIMIGTDDD/DPPVLVLVLADVVQNPWDKDWQDKCVPQAFFVVSVCVRFQQFPFKWKWFQFPVGWIWTKTFGHGNVCLPDPCDAADGFQSIWIFTDPPDTDIFGFPVVVPDDPQQTGAWHDDQFWIFGAGAPDTQWIAGGRQFKIFGAAHNRRRDGNNDPVRITTTPMMIMMGTDDD